Protein AF-A0A3L7R0R3-F1 (afdb_monomer_lite)

Foldseek 3Di:
DLQEEEEDDDDQVPDQVVLLCLLSVVVVHHYDYEYPNVVHHDPCLLVVLLNAQEYEDFAPSQLSNLLSLHWYWDDDPLATAATDFPVCPVVCVVVSRHSVRGPHHRHSVRSNVRVVPDDSVRSVVSNVVSCVPVDPVVVVVVVVVVVVVVVVVVVPDDDDPVVVVVVVVVVVVVCCCVVVVPDPDPPDDDD

Secondary structure (DSSP, 8-state):
--SEEEEES---SSSHHHHHHHHHHTTT-EEEEEBGGGTB--S-GGGTGGG-SEEEE-HHHHHHHHHHT-EEEEEETTEEEEEP-TTTHHHHGGGTTSGGG--B---HHHHHHHHTT--HHHHHHHHHHHHHHS-HHHHHHHHHHHHHHHHHHHHHSPP-HHHHHHHHHHHHHHTHHHHTT------PPP-

Radius of gyration: 22.06 Å; chains: 1; bounding box: 54×46×57 Å

Structure (mmCIF, N/CA/C/O backbone):
data_AF-A0A3L7R0R3-F1
#
_entry.id   AF-A0A3L7R0R3-F1
#
loop_
_atom_site.group_PDB
_atom_site.id
_atom_site.type_symbol
_atom_site.label_atom_id
_atom_site.label_alt_id
_atom_site.label_comp_id
_atom_site.label_asym_id
_atom_site.label_entity_id
_atom_site.label_seq_id
_atom_site.pdbx_PDB_ins_code
_atom_site.Cartn_x
_atom_site.Cartn_y
_atom_site.Cartn_z
_atom_site.occupancy
_atom_site.B_iso_or_equiv
_atom_site.auth_seq_id
_atom_site.auth_comp_id
_atom_site.auth_asym_id
_atom_site.auth_atom_id
_atom_site.pdbx_PDB_model_num
ATOM 1 N N . MET A 1 1 ? -15.677 -9.901 9.459 1.00 53.00 1 MET A N 1
ATOM 2 C CA . MET A 1 1 ? -14.235 -9.632 9.556 1.00 53.00 1 MET A CA 1
ATOM 3 C C . MET A 1 1 ? -13.633 -10.756 10.381 1.00 53.00 1 MET A C 1
ATOM 5 O O . MET A 1 1 ? -14.135 -11.023 11.467 1.00 53.00 1 MET A O 1
ATOM 9 N N . ARG A 1 2 ? -12.673 -11.501 9.839 1.00 50.78 2 ARG A N 1
ATOM 10 C CA . ARG A 1 2 ? -11.770 -12.340 10.631 1.00 50.78 2 ARG A CA 1
ATOM 11 C C . ARG A 1 2 ? -10.841 -11.352 11.351 1.00 50.78 2 ARG A C 1
ATOM 13 O O . ARG A 1 2 ? -10.207 -10.524 10.708 1.00 50.78 2 ARG A O 1
ATOM 20 N N . ASN A 1 3 ? -10.898 -11.326 12.682 1.00 48.97 3 ASN A N 1
ATOM 21 C CA . ASN A 1 3 ? -10.414 -10.228 13.537 1.00 48.97 3 ASN A CA 1
ATOM 22 C C . ASN A 1 3 ? -8.881 -10.138 13.670 1.00 48.97 3 ASN A C 1
ATOM 24 O O . ASN A 1 3 ? -8.351 -10.156 14.781 1.00 48.97 3 ASN A O 1
ATOM 28 N N . THR A 1 4 ? -8.161 -9.986 12.566 1.00 52.84 4 THR A N 1
ATOM 29 C CA . THR A 1 4 ? -6.699 -9.886 12.579 1.00 52.84 4 THR A CA 1
ATOM 30 C C . THR A 1 4 ? -6.233 -8.889 11.525 1.00 52.84 4 THR A C 1
ATOM 32 O O . THR A 1 4 ? -6.552 -9.014 10.340 1.00 52.84 4 THR A O 1
ATOM 35 N N . ALA A 1 5 ? -5.476 -7.883 11.965 1.00 57.44 5 ALA A N 1
ATOM 36 C CA . ALA A 1 5 ? -4.774 -6.949 11.098 1.00 57.44 5 ALA A CA 1
ATOM 37 C C . ALA A 1 5 ? -3.264 -7.206 11.162 1.00 57.44 5 ALA A C 1
ATOM 39 O O . ALA A 1 5 ? -2.735 -7.501 12.232 1.00 57.44 5 ALA A O 1
ATOM 40 N N . LYS A 1 6 ? -2.569 -7.091 10.027 1.00 60.19 6 LYS A N 1
ATOM 41 C CA . LYS A 1 6 ? -1.120 -7.323 9.932 1.00 60.19 6 LYS A CA 1
ATOM 42 C C . LYS A 1 6 ? -0.382 -6.013 9.699 1.00 60.19 6 LYS A C 1
ATOM 44 O O . LYS A 1 6 ? -0.716 -5.284 8.770 1.00 60.19 6 LYS A O 1
ATOM 49 N N . HIS A 1 7 ? 0.661 -5.734 10.468 1.00 59.19 7 HIS A N 1
ATOM 50 C CA . HIS A 1 7 ? 1.602 -4.658 10.167 1.00 59.19 7 HIS A CA 1
ATOM 51 C C . HIS A 1 7 ? 2.923 -5.226 9.630 1.00 59.19 7 HIS A C 1
ATOM 53 O O . HIS A 1 7 ? 3.515 -6.099 10.269 1.00 59.19 7 HIS A O 1
ATOM 59 N N . VAL A 1 8 ? 3.376 -4.742 8.467 1.00 54.19 8 VAL A N 1
ATOM 60 C CA . VAL A 1 8 ? 4.682 -5.100 7.889 1.00 54.19 8 VAL A CA 1
ATOM 61 C C . VAL A 1 8 ? 5.324 -3.880 7.227 1.00 54.19 8 VAL A C 1
ATOM 63 O O . VAL A 1 8 ? 4.990 -3.571 6.085 1.00 54.19 8 VAL A O 1
ATOM 66 N N . ASP A 1 9 ? 6.242 -3.213 7.934 1.00 47.25 9 ASP A N 1
ATOM 67 C CA . ASP A 1 9 ? 7.611 -2.901 7.475 1.00 47.25 9 ASP A CA 1
ATOM 68 C C . ASP A 1 9 ? 8.419 -2.217 8.607 1.00 47.25 9 ASP A C 1
ATOM 70 O O . ASP A 1 9 ? 7.885 -1.352 9.294 1.00 47.25 9 ASP A O 1
ATOM 74 N N . HIS A 1 10 ? 9.690 -2.601 8.804 1.00 45.38 10 HIS A N 1
ATOM 75 C CA . HIS A 1 10 ? 10.750 -1.897 9.571 1.00 45.38 10 HIS A CA 1
ATOM 76 C C . HIS A 1 10 ? 10.366 -1.082 10.838 1.00 45.38 10 HIS A C 1
ATOM 78 O O . HIS A 1 10 ? 10.995 -0.071 11.151 1.00 45.38 10 HIS A O 1
ATOM 84 N N . ALA A 1 11 ? 9.369 -1.502 11.618 1.00 45.75 11 ALA A N 1
ATOM 85 C CA . ALA A 1 11 ? 9.056 -0.869 12.893 1.00 45.75 11 ALA A CA 1
ATOM 86 C C . ALA A 1 11 ? 10.027 -1.370 13.969 1.00 45.75 11 ALA A C 1
ATOM 88 O O . ALA A 1 11 ? 9.885 -2.489 14.473 1.00 45.75 11 ALA A O 1
ATOM 89 N N . ALA A 1 12 ? 11.032 -0.567 14.325 1.00 44.56 12 ALA A N 1
ATOM 90 C CA . ALA A 1 12 ? 11.532 -0.632 15.694 1.00 44.56 12 ALA A CA 1
ATOM 91 C C . ALA A 1 12 ? 10.336 -0.360 16.622 1.00 44.56 12 ALA A C 1
ATOM 93 O O . ALA A 1 12 ? 9.418 0.372 16.248 1.00 44.56 12 ALA A O 1
ATOM 94 N N . ALA A 1 13 ? 10.317 -0.970 17.806 1.00 46.31 13 ALA A N 1
ATOM 95 C CA . ALA A 1 13 ? 9.213 -0.862 18.764 1.00 46.31 13 ALA A CA 1
ATOM 96 C C . ALA A 1 13 ? 8.822 0.594 19.119 1.00 46.31 13 ALA A C 1
ATOM 98 O O . ALA A 1 13 ? 7.719 0.833 19.614 1.00 46.31 13 ALA A O 1
ATOM 99 N N . ASP A 1 14 ? 9.674 1.563 18.787 1.00 51.75 14 ASP A N 1
ATOM 100 C CA . ASP A 1 14 ? 9.488 2.972 19.077 1.00 51.75 14 ASP A CA 1
ATOM 101 C C . ASP A 1 14 ? 8.735 3.688 17.943 1.00 51.75 14 ASP A C 1
ATOM 103 O O . ASP A 1 14 ? 9.295 4.200 16.973 1.00 51.75 14 ASP A O 1
ATOM 107 N N . ASN A 1 15 ? 7.412 3.728 18.117 1.00 65.12 15 ASN A N 1
ATOM 108 C CA . ASN A 1 15 ? 6.576 4.941 18.135 1.00 65.12 15 ASN A CA 1
ATOM 109 C C . ASN A 1 15 ? 5.282 4.824 17.304 1.00 65.12 15 ASN A C 1
ATOM 111 O O . ASN A 1 15 ? 4.220 5.136 17.828 1.00 65.12 15 ASN A O 1
ATOM 115 N N . TYR A 1 16 ? 5.294 4.299 16.070 1.00 80.31 16 TYR A N 1
ATOM 116 C CA . TYR A 1 16 ? 4.051 4.231 15.264 1.00 80.31 16 TYR A CA 1
ATOM 117 C C . TYR A 1 16 ? 3.288 2.900 15.365 1.00 80.31 16 TYR A C 1
ATOM 119 O O . TYR A 1 16 ? 2.060 2.886 15.302 1.00 80.31 16 TYR A O 1
ATOM 127 N N . ALA A 1 17 ? 3.980 1.775 15.585 1.00 83.50 17 ALA A N 1
ATOM 128 C CA . ALA A 1 17 ? 3.326 0.475 15.768 1.00 83.50 17 ALA A CA 1
ATOM 129 C C . ALA A 1 17 ? 2.437 0.448 17.027 1.00 83.50 17 ALA A C 1
ATOM 131 O O . ALA A 1 17 ? 1.407 -0.226 17.042 1.00 83.50 17 ALA A O 1
ATOM 132 N N . ALA A 1 18 ? 2.805 1.207 18.067 1.00 86.62 18 ALA A N 1
ATOM 133 C CA . ALA A 1 18 ? 1.956 1.439 19.235 1.00 86.62 18 ALA A CA 1
ATOM 134 C C . ALA A 1 18 ? 0.674 2.191 18.848 1.00 86.62 18 ALA A C 1
ATOM 136 O O . ALA A 1 18 ? -0.416 1.732 19.162 1.00 86.62 18 ALA A O 1
ATOM 137 N N . THR A 1 19 ? 0.787 3.259 18.056 1.00 90.31 19 THR A N 1
ATOM 138 C CA . THR A 1 19 ? -0.367 4.011 17.542 1.00 90.31 19 THR A CA 1
ATOM 139 C C . THR A 1 19 ? -1.308 3.141 16.704 1.00 90.31 19 THR A C 1
ATOM 141 O O . THR A 1 19 ? -2.525 3.209 16.869 1.00 90.31 19 THR A O 1
ATOM 144 N N . VAL A 1 20 ? -0.758 2.287 15.829 1.00 90.75 20 VAL A N 1
ATOM 145 C CA . VAL A 1 20 ? -1.544 1.313 15.051 1.00 90.75 20 VAL A CA 1
ATOM 146 C C . VAL A 1 20 ? -2.252 0.331 15.988 1.00 90.75 20 VAL A C 1
ATOM 148 O O . VAL A 1 20 ? -3.434 0.043 15.794 1.00 90.75 20 VAL A O 1
ATOM 151 N N . ARG A 1 21 ? -1.552 -0.162 17.018 1.00 90.44 21 ARG A N 1
ATOM 152 C CA . ARG A 1 21 ? -2.113 -1.079 18.017 1.00 90.44 21 ARG A CA 1
ATOM 153 C C . ARG A 1 21 ? -3.271 -0.441 18.772 1.00 90.44 21 ARG A C 1
ATOM 155 O O . ARG A 1 21 ? -4.325 -1.061 18.853 1.00 90.44 21 ARG A O 1
ATOM 162 N N . ASP A 1 22 ? -3.113 0.784 19.251 1.00 92.12 22 ASP A N 1
ATOM 163 C CA . ASP A 1 22 ? -4.155 1.502 19.988 1.00 92.12 22 ASP A CA 1
ATOM 164 C C . ASP A 1 22 ? -5.385 1.764 19.105 1.00 92.12 22 ASP A C 1
ATOM 166 O O . ASP A 1 22 ? -6.525 1.529 19.520 1.00 92.12 22 ASP A O 1
ATOM 170 N N . ALA A 1 23 ? -5.171 2.148 17.841 1.00 92.94 23 ALA A N 1
ATOM 171 C CA . ALA A 1 23 ? -6.250 2.319 16.869 1.00 92.94 23 ALA A CA 1
ATOM 172 C C . ALA A 1 23 ? -7.007 1.005 16.596 1.00 92.94 23 ALA A C 1
ATOM 174 O O . ALA A 1 23 ? -8.239 1.011 16.539 1.00 92.94 23 ALA A O 1
ATOM 175 N N . CYS A 1 24 ? -6.297 -0.123 16.486 1.00 92.75 24 CYS A N 1
ATOM 176 C CA . CYS A 1 24 ? -6.900 -1.450 16.323 1.00 92.75 24 CYS A CA 1
ATOM 177 C C . CYS A 1 24 ? -7.663 -1.894 17.580 1.00 92.75 24 CYS A C 1
ATOM 179 O O . CYS A 1 24 ? -8.815 -2.321 17.483 1.00 92.75 24 CYS A O 1
ATOM 181 N N . LEU A 1 25 ? -7.058 -1.737 18.762 1.00 91.75 25 LEU A N 1
ATOM 182 C CA . LEU A 1 25 ? -7.653 -2.104 20.048 1.00 91.75 25 LEU A CA 1
ATOM 183 C C . LEU A 1 25 ? -8.961 -1.351 20.298 1.00 91.75 25 LEU A C 1
ATOM 185 O O . LEU A 1 25 ? -9.945 -1.968 20.702 1.00 91.75 25 LEU A O 1
ATOM 189 N N . SER A 1 26 ? -9.016 -0.055 19.969 1.00 92.62 26 SER A N 1
ATOM 190 C CA . SER A 1 26 ? -10.246 0.747 20.082 1.00 92.62 26 SER A CA 1
ATOM 191 C C . SER A 1 26 ? -11.415 0.236 19.219 1.00 92.62 26 SER A C 1
ATOM 193 O O . SER A 1 26 ? -12.560 0.615 19.452 1.00 92.62 26 SER A O 1
ATOM 195 N N . ARG A 1 27 ? -11.146 -0.650 18.248 1.00 92.25 27 ARG A N 1
ATOM 196 C CA . ARG A 1 27 ? -12.123 -1.287 17.344 1.00 92.25 27 ARG A CA 1
ATOM 197 C C . ARG A 1 27 ? -12.273 -2.791 17.575 1.00 92.25 27 ARG A C 1
ATOM 199 O O . ARG A 1 27 ? -12.933 -3.465 16.790 1.00 92.25 27 ARG A O 1
ATOM 206 N N . GLY A 1 28 ? -11.654 -3.333 18.627 1.00 91.19 28 GLY A N 1
ATOM 207 C CA . GLY A 1 28 ? -11.675 -4.770 18.914 1.00 91.19 28 GLY A CA 1
ATOM 208 C C . GLY A 1 28 ? -10.922 -5.621 17.884 1.00 91.19 28 GLY A C 1
ATOM 209 O O . GLY A 1 28 ? -11.235 -6.799 17.715 1.00 91.19 28 GLY A O 1
ATOM 210 N N . ILE A 1 29 ? -9.950 -5.034 17.180 1.00 91.00 29 ILE A N 1
ATOM 211 C CA . ILE A 1 29 ? -9.118 -5.712 16.182 1.00 91.00 29 ILE A CA 1
ATOM 212 C C . ILE A 1 29 ? -7.804 -6.132 16.847 1.00 91.00 29 ILE A C 1
ATOM 214 O O . ILE A 1 29 ? -7.133 -5.312 17.474 1.00 91.00 29 ILE A O 1
ATOM 218 N N . SER A 1 30 ? -7.416 -7.400 16.691 1.00 87.00 30 SER A N 1
ATOM 219 C CA . SER A 1 30 ? -6.091 -7.862 17.114 1.00 87.00 30 SER A CA 1
ATOM 220 C C . SER A 1 30 ? -5.036 -7.526 16.053 1.00 87.00 30 SER A C 1
ATOM 222 O O . SER A 1 30 ? -5.316 -7.590 14.852 1.00 87.00 30 SER A O 1
ATOM 224 N N . LEU A 1 31 ? -3.844 -7.112 16.493 1.00 86.88 31 LEU A N 1
ATOM 225 C CA . LEU A 1 31 ? -2.750 -6.691 15.617 1.00 86.88 31 LEU A CA 1
ATOM 226 C C . LEU A 1 31 ? -1.572 -7.659 15.724 1.00 86.88 31 LEU A C 1
ATOM 228 O O . LEU A 1 31 ? -0.928 -7.726 16.773 1.00 86.88 31 LEU A O 1
ATOM 232 N N . ASP A 1 32 ? -1.235 -8.288 14.602 1.00 85.12 32 ASP A N 1
ATOM 233 C CA . ASP A 1 32 ? -0.003 -9.050 14.433 1.00 85.12 32 ASP A CA 1
ATOM 234 C C . ASP A 1 32 ? 1.057 -8.181 13.750 1.00 85.12 32 ASP A C 1
ATOM 236 O O . ASP A 1 32 ? 0.802 -7.510 12.744 1.00 85.12 32 ASP A O 1
ATOM 240 N N . VAL A 1 33 ? 2.273 -8.194 14.292 1.00 81.81 33 VAL A N 1
ATOM 241 C CA . VAL A 1 33 ? 3.387 -7.379 13.798 1.00 81.81 33 VAL A CA 1
ATOM 242 C C . VAL A 1 33 ? 4.497 -8.296 13.290 1.00 81.81 33 VAL A C 1
ATOM 244 O O . VAL A 1 33 ? 4.972 -9.163 14.023 1.00 81.81 33 VAL A O 1
ATOM 247 N N . HIS A 1 34 ? 4.919 -8.095 12.038 1.00 78.19 34 HIS A N 1
ATOM 248 C CA . HIS A 1 34 ? 6.027 -8.833 11.425 1.00 78.19 34 HIS A CA 1
ATOM 249 C C . HIS A 1 34 ? 7.087 -7.886 10.864 1.00 78.19 34 HIS A C 1
ATOM 251 O O . HIS A 1 34 ? 6.780 -6.787 10.400 1.00 78.19 34 HIS A O 1
ATOM 257 N N . GLY A 1 35 ? 8.342 -8.334 10.881 1.00 71.12 35 GLY A N 1
ATOM 258 C CA . GLY A 1 35 ? 9.493 -7.525 10.490 1.00 71.12 35 GLY A CA 1
ATOM 259 C C . GLY A 1 35 ? 10.773 -7.896 11.238 1.00 71.12 35 GLY A C 1
ATOM 260 O O . GLY A 1 35 ? 10.757 -8.474 12.325 1.00 71.12 35 GLY A O 1
ATOM 261 N N . SER A 1 36 ? 11.910 -7.548 10.643 1.00 64.81 36 SER A N 1
ATOM 262 C CA . SER A 1 36 ? 13.242 -7.777 11.218 1.00 64.81 36 SER A CA 1
ATOM 263 C C . SER A 1 36 ? 13.449 -7.021 12.534 1.00 64.81 36 SER A C 1
ATOM 265 O O . SER A 1 36 ? 14.007 -7.558 13.486 1.00 64.81 36 SER A O 1
ATOM 267 N N . THR A 1 37 ? 12.941 -5.795 12.614 1.00 64.69 37 THR A N 1
ATOM 268 C CA . THR A 1 37 ? 13.066 -4.887 13.764 1.00 64.69 37 THR A CA 1
ATOM 269 C C . THR A 1 37 ? 12.153 -5.232 14.942 1.00 64.69 37 THR A C 1
ATOM 271 O O . THR A 1 37 ? 12.360 -4.723 16.039 1.00 64.69 37 THR A O 1
ATOM 274 N N . CYS A 1 38 ? 11.158 -6.097 14.738 1.00 62.31 38 CYS A N 1
ATOM 275 C CA . CYS A 1 38 ? 10.230 -6.559 15.773 1.00 62.31 38 CYS A CA 1
ATOM 276 C C . CYS A 1 38 ? 10.452 -8.032 16.159 1.00 62.31 38 CYS A C 1
ATOM 278 O O . CYS A 1 38 ? 9.620 -8.622 16.843 1.00 62.31 38 CYS A O 1
ATOM 280 N N . GLY A 1 39 ? 11.577 -8.626 15.738 1.00 63.66 39 GLY A N 1
ATOM 281 C CA . GLY A 1 39 ? 11.973 -9.982 16.131 1.00 63.66 39 GLY A CA 1
ATOM 282 C C . GLY A 1 39 ? 11.133 -11.099 15.508 1.00 63.66 39 GLY A C 1
ATOM 283 O O . GLY A 1 39 ? 11.260 -12.246 15.923 1.00 63.66 39 GLY A O 1
ATOM 284 N N . ASN A 1 40 ? 10.299 -10.782 14.513 1.00 71.88 40 ASN A N 1
ATOM 285 C CA . ASN A 1 40 ? 9.447 -11.742 13.812 1.00 71.88 40 ASN A CA 1
ATOM 286 C C . ASN A 1 40 ? 9.564 -11.578 12.281 1.00 71.88 40 ASN A C 1
ATOM 288 O O . ASN A 1 40 ? 8.584 -11.220 11.612 1.00 71.88 40 ASN A O 1
ATOM 292 N N . PRO A 1 41 ? 10.774 -11.742 11.705 1.00 73.44 41 PRO A N 1
ATOM 293 C CA . PRO A 1 41 ? 10.952 -11.705 10.262 1.00 73.44 41 PRO A CA 1
ATOM 294 C C . PRO A 1 41 ? 10.296 -12.928 9.613 1.00 73.44 41 PRO A C 1
ATOM 296 O O . PRO A 1 41 ? 10.295 -14.023 10.166 1.00 73.44 41 PRO A O 1
ATOM 299 N N . THR A 1 42 ? 9.782 -12.745 8.402 1.00 73.44 42 THR A N 1
ATOM 300 C CA . THR A 1 42 ? 9.262 -13.831 7.566 1.00 73.44 42 THR A CA 1
ATOM 301 C C . THR A 1 42 ? 9.948 -13.795 6.209 1.00 73.44 42 THR A C 1
ATOM 303 O O . THR A 1 42 ? 10.094 -12.723 5.622 1.00 73.44 42 THR A O 1
ATOM 306 N N . SER A 1 43 ? 10.374 -14.958 5.718 1.00 72.62 43 SER A N 1
ATOM 307 C CA . SER A 1 43 ? 10.876 -15.130 4.350 1.00 72.62 43 SER A CA 1
ATOM 308 C C . SER A 1 43 ? 9.767 -15.433 3.341 1.00 72.62 43 SER A C 1
ATOM 310 O O . SER A 1 43 ? 10.046 -15.427 2.147 1.00 72.62 43 SER A O 1
ATOM 312 N N . HIS A 1 44 ? 8.537 -15.667 3.817 1.00 73.00 44 HIS A N 1
ATOM 313 C CA . HIS A 1 44 ? 7.378 -16.063 3.011 1.00 73.00 44 HIS A CA 1
ATOM 314 C C . HIS A 1 44 ? 6.167 -15.155 3.297 1.00 73.00 44 HIS A C 1
ATOM 316 O O . HIS A 1 44 ? 5.180 -15.585 3.904 1.00 73.00 44 HIS A O 1
ATOM 322 N N . PRO A 1 45 ? 6.230 -13.848 2.968 1.00 69.69 45 PRO A N 1
ATOM 323 C CA . PRO A 1 45 ? 5.089 -12.945 3.129 1.00 69.69 45 PRO A CA 1
ATOM 324 C C . PRO A 1 45 ? 3.843 -13.394 2.343 1.00 69.69 45 PRO A C 1
ATOM 326 O O . PRO A 1 45 ? 2.727 -13.122 2.797 1.00 69.69 45 PRO A O 1
ATOM 329 N N . GLU A 1 46 ? 4.028 -14.107 1.228 1.00 71.25 46 GLU A N 1
ATOM 330 C CA . GLU A 1 46 ? 2.986 -14.680 0.370 1.00 71.25 46 GLU A CA 1
ATOM 331 C C . GLU A 1 46 ? 2.054 -15.651 1.108 1.00 71.25 46 GLU A C 1
ATOM 333 O O . GLU A 1 46 ? 0.841 -15.614 0.898 1.00 71.25 46 GLU A O 1
ATOM 338 N N . ASP A 1 47 ? 2.595 -16.429 2.045 1.00 76.94 47 ASP A N 1
ATOM 339 C CA . ASP A 1 47 ? 1.839 -17.418 2.820 1.00 76.94 47 ASP A CA 1
ATOM 340 C C . ASP A 1 47 ? 1.089 -16.785 3.996 1.00 76.94 47 ASP A C 1
ATOM 342 O O . ASP A 1 47 ? 0.237 -17.403 4.624 1.00 76.94 47 ASP A O 1
ATOM 346 N N . LEU A 1 48 ? 1.386 -15.531 4.333 1.00 80.75 48 LEU A N 1
ATOM 347 C CA . LEU A 1 48 ? 0.806 -14.898 5.513 1.00 80.75 48 LEU A CA 1
ATOM 348 C C . LEU A 1 48 ? -0.484 -14.155 5.194 1.00 80.75 48 LEU A C 1
ATOM 350 O O . LEU A 1 48 ? -1.428 -14.214 5.978 1.00 80.75 48 LEU A O 1
ATOM 354 N N . PHE A 1 49 ? -0.536 -13.433 4.071 1.00 81.62 49 PHE A N 1
ATOM 355 C CA . PHE A 1 49 ? -1.622 -12.485 3.801 1.00 81.62 49 PHE A CA 1
ATOM 356 C C . PHE A 1 49 ? -3.003 -13.134 3.705 1.00 81.62 49 PHE A C 1
ATOM 358 O O . PHE A 1 49 ? -3.988 -12.505 4.078 1.00 81.62 49 PHE A O 1
ATOM 365 N N . HIS A 1 50 ? -3.091 -14.404 3.301 1.00 81.75 50 HIS A N 1
ATOM 366 C CA . HIS A 1 50 ? -4.372 -15.105 3.186 1.00 81.75 50 HIS A CA 1
ATOM 367 C C . HIS A 1 50 ? -5.129 -15.250 4.525 1.00 81.75 50 HIS A C 1
ATOM 369 O O . HIS A 1 50 ? -6.304 -15.622 4.533 1.00 81.75 50 HIS A O 1
ATOM 375 N N . ASN A 1 51 ? -4.462 -14.990 5.655 1.00 85.00 51 ASN A N 1
ATOM 376 C CA . ASN A 1 51 ? -5.033 -15.066 6.999 1.00 85.00 51 ASN A CA 1
ATOM 377 C C . ASN A 1 51 ? -5.607 -13.734 7.508 1.00 85.00 51 ASN A C 1
ATOM 379 O O . ASN A 1 51 ? -6.184 -13.710 8.596 1.00 85.00 51 ASN A O 1
ATOM 383 N N . TYR A 1 52 ? -5.465 -12.642 6.748 1.00 88.56 52 TYR A N 1
ATOM 384 C CA . TYR A 1 52 ? -5.776 -11.288 7.206 1.00 88.56 52 TYR A CA 1
ATOM 385 C C . TYR A 1 52 ? -6.756 -10.571 6.278 1.00 88.56 52 TYR A C 1
ATOM 387 O O . TYR A 1 52 ? -6.642 -10.631 5.055 1.00 88.56 52 TYR A O 1
ATOM 395 N N . ASP A 1 53 ? -7.674 -9.813 6.874 1.00 90.19 53 ASP A N 1
ATOM 396 C CA . ASP A 1 53 ? -8.594 -8.944 6.132 1.00 90.19 53 ASP A CA 1
ATOM 397 C C . ASP A 1 53 ? -8.016 -7.531 5.930 1.00 90.19 53 ASP A C 1
ATOM 399 O O . ASP A 1 53 ? -8.395 -6.835 4.986 1.00 90.19 53 ASP A O 1
ATOM 403 N N . LEU A 1 54 ? -7.111 -7.100 6.817 1.00 92.44 54 LEU A N 1
ATOM 404 C CA . LEU A 1 54 ? -6.577 -5.740 6.891 1.00 92.44 54 LEU A CA 1
ATOM 405 C C . LEU A 1 54 ? -5.054 -5.753 7.077 1.00 92.44 54 LEU A C 1
ATOM 407 O O . LEU A 1 54 ? -4.527 -6.483 7.915 1.00 92.44 54 LEU A O 1
ATOM 411 N N . VAL A 1 55 ? -4.343 -4.916 6.325 1.00 92.25 55 VAL A N 1
ATOM 412 C CA . VAL A 1 55 ? 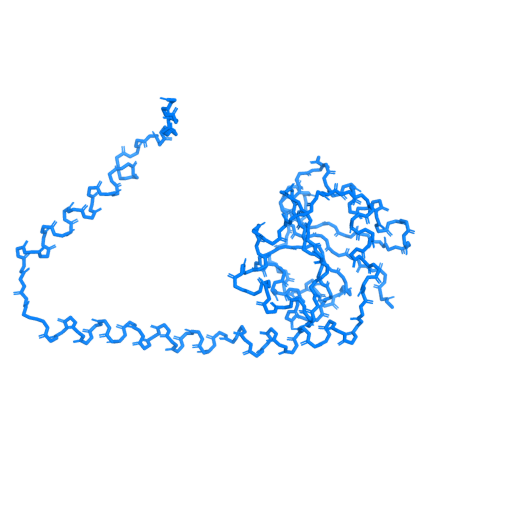-2.882 -4.795 6.385 1.00 92.25 55 VAL A CA 1
ATOM 413 C C . VAL A 1 55 ? -2.460 -3.325 6.464 1.00 92.25 55 VAL A C 1
ATOM 415 O O . VAL A 1 55 ? -2.986 -2.476 5.748 1.00 92.25 55 VAL A O 1
ATOM 418 N N . PHE A 1 56 ? -1.475 -3.030 7.310 1.00 91.69 56 PHE A N 1
ATOM 419 C CA . PHE A 1 56 ? -0.788 -1.741 7.398 1.00 91.69 56 PHE A CA 1
ATOM 420 C C . PHE A 1 56 ? 0.594 -1.872 6.764 1.00 91.69 56 PHE A C 1
ATOM 422 O O . PHE A 1 56 ? 1.471 -2.534 7.331 1.00 91.69 56 PHE A O 1
ATOM 429 N N . ALA A 1 57 ? 0.777 -1.278 5.589 1.00 90.81 57 ALA A N 1
ATOM 430 C CA . ALA A 1 57 ? 1.999 -1.424 4.802 1.00 90.81 57 ALA A CA 1
ATOM 431 C C . ALA A 1 57 ? 2.163 -0.277 3.799 1.00 90.81 57 ALA A C 1
ATOM 433 O O . ALA A 1 57 ? 1.262 0.531 3.607 1.00 90.81 57 ALA A O 1
ATOM 434 N N . LYS A 1 58 ? 3.291 -0.247 3.092 1.00 91.00 58 LYS A N 1
ATOM 435 C CA . LYS A 1 58 ? 3.541 0.639 1.945 1.00 91.00 58 LYS A CA 1
ATOM 436 C C . LYS A 1 58 ? 4.237 -0.125 0.818 1.00 91.00 58 LYS A C 1
ATOM 438 O O . LYS A 1 58 ? 4.703 -1.251 1.005 1.00 91.00 58 LYS A O 1
ATOM 443 N N . GLY A 1 59 ? 4.361 0.510 -0.342 1.00 90.50 59 GLY A N 1
ATOM 444 C CA . GLY A 1 59 ? 5.217 0.049 -1.431 1.00 90.50 59 GLY A CA 1
ATOM 445 C C . GLY A 1 59 ? 4.869 -1.359 -1.914 1.00 90.50 59 GLY A C 1
ATOM 446 O O . GLY A 1 59 ? 3.705 -1.702 -2.121 1.00 90.50 59 GLY A O 1
ATOM 447 N N . ARG A 1 60 ? 5.901 -2.194 -2.065 1.00 89.12 60 ARG A N 1
ATOM 448 C CA . ARG A 1 60 ? 5.768 -3.580 -2.528 1.00 89.12 60 ARG A CA 1
ATOM 449 C C . ARG A 1 60 ? 4.871 -4.423 -1.618 1.00 89.12 60 ARG A C 1
ATOM 451 O O . ARG A 1 60 ? 3.973 -5.088 -2.117 1.00 89.12 60 ARG A O 1
ATOM 458 N N . THR A 1 61 ? 5.063 -4.338 -0.305 1.00 87.44 61 THR A N 1
ATOM 459 C CA . THR A 1 61 ? 4.275 -5.092 0.678 1.00 87.44 61 THR A CA 1
ATOM 460 C C . THR A 1 61 ? 2.785 -4.752 0.593 1.00 87.44 61 THR A C 1
ATOM 462 O O . THR A 1 61 ? 1.936 -5.636 0.686 1.00 87.44 61 THR A O 1
ATOM 465 N N . ALA A 1 62 ? 2.452 -3.477 0.352 1.00 91.94 62 ALA A N 1
ATOM 466 C CA . ALA A 1 62 ? 1.074 -3.055 0.104 1.00 91.94 62 ALA A CA 1
ATOM 467 C C . ALA A 1 62 ? 0.507 -3.678 -1.184 1.00 91.94 62 ALA A C 1
ATOM 469 O O . ALA A 1 62 ? -0.622 -4.166 -1.180 1.00 91.94 62 ALA A O 1
ATOM 470 N N . ILE A 1 63 ? 1.283 -3.699 -2.273 1.00 91.88 63 ILE A N 1
ATOM 471 C CA . ILE A 1 63 ? 0.876 -4.317 -3.547 1.00 91.88 63 ILE A CA 1
ATOM 472 C C . ILE A 1 63 ? 0.605 -5.816 -3.371 1.00 91.88 63 ILE A C 1
ATOM 474 O O . ILE A 1 63 ? -0.426 -6.301 -3.830 1.00 91.88 63 ILE A O 1
ATOM 478 N N . GLU A 1 64 ? 1.489 -6.537 -2.681 1.00 89.50 64 GLU A N 1
ATOM 479 C CA . GLU A 1 64 ? 1.342 -7.974 -2.416 1.00 89.50 64 GLU A CA 1
ATOM 480 C C . GLU A 1 64 ? 0.088 -8.270 -1.575 1.00 89.50 64 GLU A C 1
ATOM 482 O O . GLU A 1 64 ? -0.718 -9.123 -1.950 1.00 89.50 64 GLU A O 1
ATOM 487 N N . ALA A 1 65 ? -0.143 -7.509 -0.500 1.00 91.44 65 ALA A N 1
ATOM 488 C CA . ALA A 1 65 ? -1.339 -7.644 0.332 1.00 91.44 65 ALA A CA 1
ATOM 489 C C . ALA A 1 65 ? -2.637 -7.396 -0.463 1.00 91.44 65 ALA A C 1
ATOM 491 O O . ALA A 1 65 ? -3.575 -8.198 -0.406 1.00 91.44 65 ALA A O 1
ATOM 492 N N . MET A 1 66 ? -2.679 -6.326 -1.266 1.00 94.06 66 MET A N 1
ATOM 493 C CA . MET A 1 66 ? -3.824 -6.034 -2.135 1.00 94.06 66 MET A CA 1
ATOM 494 C C . MET A 1 66 ? -4.035 -7.125 -3.189 1.00 94.06 66 MET A C 1
ATOM 496 O O . MET A 1 66 ? -5.174 -7.495 -3.462 1.00 94.06 66 MET A O 1
ATOM 500 N N . ALA A 1 67 ? -2.963 -7.684 -3.759 1.00 92.31 67 ALA A N 1
ATOM 501 C CA . ALA A 1 67 ? -3.048 -8.764 -4.741 1.00 92.31 67 ALA A CA 1
ATOM 502 C C . ALA A 1 67 ? -3.661 -10.049 -4.157 1.00 92.31 67 ALA A C 1
ATOM 504 O O . ALA A 1 67 ? -4.315 -10.803 -4.886 1.00 92.31 67 ALA A O 1
ATOM 505 N N . VAL A 1 68 ? -3.487 -10.307 -2.858 1.00 91.06 68 VAL A N 1
ATOM 506 C CA . VAL A 1 68 ? -4.125 -11.433 -2.152 1.00 91.06 68 VAL A CA 1
ATOM 507 C C . VAL A 1 68 ? -5.585 -11.122 -1.799 1.00 91.06 68 VAL A C 1
ATOM 509 O O . VAL A 1 68 ? -6.421 -12.025 -1.812 1.00 91.06 68 VAL A O 1
ATOM 512 N N . GLY A 1 69 ? -5.925 -9.846 -1.610 1.00 92.19 69 GLY A N 1
ATOM 513 C CA . GLY A 1 69 ? -7.289 -9.380 -1.343 1.00 92.19 69 GLY A CA 1
ATOM 514 C C . GLY A 1 69 ? -7.479 -8.701 0.007 1.00 92.19 69 GLY A C 1
ATOM 515 O O . GLY A 1 69 ? -8.618 -8.423 0.377 1.00 92.19 69 GLY A O 1
ATOM 516 N N . CYS A 1 70 ? -6.396 -8.426 0.732 1.00 93.69 70 CYS A N 1
ATOM 517 C CA . CYS A 1 70 ? -6.464 -7.658 1.965 1.00 93.69 70 CYS A CA 1
ATOM 518 C C . CYS A 1 70 ? -6.804 -6.193 1.661 1.00 93.69 70 CYS A C 1
ATOM 520 O O . CYS A 1 70 ? -6.304 -5.610 0.695 1.00 93.69 70 CYS A O 1
ATOM 522 N N . ALA A 1 71 ? -7.593 -5.567 2.531 1.00 95.50 71 ALA A N 1
ATOM 523 C CA . ALA A 1 71 ? -7.680 -4.115 2.575 1.00 95.50 71 ALA A CA 1
ATOM 524 C C . ALA A 1 71 ? -6.358 -3.546 3.109 1.00 95.50 71 ALA A C 1
ATOM 526 O O . ALA A 1 71 ? -5.764 -4.124 4.021 1.00 95.50 71 ALA A O 1
ATOM 527 N N . VAL A 1 72 ? -5.893 -2.421 2.562 1.00 95.19 72 VAL A N 1
ATOM 528 C CA . VAL A 1 72 ? -4.598 -1.840 2.940 1.00 95.19 72 VAL A CA 1
ATOM 529 C C . VAL A 1 72 ? -4.748 -0.404 3.409 1.00 95.19 72 VAL A C 1
ATOM 531 O O . VAL A 1 72 ? -5.214 0.455 2.663 1.00 95.19 72 VAL A O 1
ATOM 534 N N . VAL A 1 73 ? -4.278 -0.127 4.622 1.00 94.88 73 VAL A N 1
ATOM 535 C CA . VAL A 1 73 ? -4.006 1.233 5.095 1.00 94.88 73 VAL A CA 1
ATOM 536 C C . VAL A 1 73 ? -2.531 1.522 4.856 1.00 94.88 73 VAL A C 1
ATOM 538 O O . VAL A 1 73 ? -1.662 0.778 5.315 1.00 94.88 73 VAL A O 1
ATOM 541 N N . LEU A 1 74 ? -2.247 2.599 4.125 1.00 93.50 74 LEU A N 1
ATOM 542 C CA . LEU A 1 74 ? -0.871 2.985 3.838 1.00 93.50 74 LEU A CA 1
ATOM 543 C C . LEU A 1 74 ? -0.235 3.566 5.092 1.00 93.50 74 LEU A C 1
ATOM 545 O O . LEU A 1 74 ? -0.727 4.557 5.616 1.00 93.50 74 LEU A O 1
ATOM 549 N N . CYS A 1 75 ? 0.817 2.942 5.608 1.00 89.81 75 CYS A N 1
ATOM 550 C CA . CYS A 1 75 ? 1.422 3.375 6.864 1.00 89.81 75 CYS A CA 1
ATOM 551 C C . CYS A 1 75 ? 2.879 2.921 6.961 1.00 89.81 75 CYS A C 1
ATOM 553 O O . CYS A 1 75 ? 3.210 1.803 6.562 1.00 89.81 75 CYS A O 1
ATOM 555 N N . ASP A 1 76 ? 3.730 3.795 7.486 1.00 87.19 76 ASP A N 1
ATOM 556 C CA . ASP A 1 76 ? 5.138 3.549 7.805 1.00 87.19 76 ASP A CA 1
ATOM 557 C C . ASP A 1 76 ? 5.594 4.550 8.880 1.00 87.19 76 ASP A C 1
ATOM 559 O O . ASP A 1 76 ? 4.865 5.482 9.223 1.00 87.19 76 ASP A O 1
ATOM 563 N N . LEU A 1 77 ? 6.829 4.433 9.365 1.00 83.44 77 LEU A N 1
ATOM 564 C CA . LEU A 1 77 ? 7.440 5.392 10.286 1.00 83.44 77 LEU A CA 1
ATOM 565 C C . LEU A 1 77 ? 7.336 6.845 9.787 1.00 83.44 77 LEU A C 1
ATOM 567 O O . LEU A 1 77 ? 7.133 7.757 10.585 1.00 83.44 77 LEU A O 1
ATOM 571 N N . ALA A 1 78 ? 7.444 7.057 8.471 1.00 85.81 78 ALA A N 1
ATOM 572 C CA . ALA A 1 78 ? 7.374 8.383 7.857 1.00 85.81 78 ALA A CA 1
ATOM 573 C C . ALA A 1 78 ? 5.977 9.032 7.919 1.00 85.81 78 ALA A C 1
ATOM 575 O O . ALA A 1 78 ? 5.874 10.248 7.769 1.00 85.81 78 ALA A O 1
ATOM 576 N N . GLY A 1 79 ? 4.912 8.250 8.121 1.00 89.38 79 GLY A N 1
ATOM 577 C CA . GLY A 1 79 ? 3.544 8.755 8.204 1.00 89.38 79 GLY A CA 1
ATOM 578 C C . GLY A 1 79 ? 2.481 7.737 7.797 1.00 89.38 79 GLY A C 1
ATOM 579 O O . GLY A 1 79 ? 2.761 6.575 7.503 1.00 89.38 79 GLY A O 1
ATOM 580 N N . CYS A 1 80 ? 1.247 8.222 7.727 1.00 88.31 80 CYS A N 1
ATOM 581 C CA . CYS A 1 80 ? 0.057 7.473 7.352 1.00 88.31 80 CYS A CA 1
ATOM 582 C C . CYS A 1 80 ? -0.544 8.043 6.057 1.00 88.31 80 CYS A C 1
ATOM 584 O O . CYS A 1 80 ? -0.421 9.227 5.735 1.00 88.31 80 CYS A O 1
ATOM 586 N N . GLY A 1 81 ? -1.218 7.195 5.301 1.00 85.50 81 GLY A N 1
ATOM 587 C CA . GLY A 1 81 ? -2.094 7.537 4.195 1.00 85.50 81 GLY A CA 1
ATOM 588 C C . GLY A 1 81 ? -3.500 7.001 4.460 1.00 85.50 81 GLY A C 1
ATOM 589 O O . GLY A 1 81 ? -3.749 6.245 5.396 1.00 85.50 81 GLY A O 1
ATOM 590 N N . SER A 1 82 ? -4.457 7.382 3.619 1.00 84.38 82 SER A N 1
ATOM 591 C CA . SER A 1 82 ? -5.798 6.797 3.687 1.00 84.38 82 SER A CA 1
ATOM 592 C C . SER A 1 82 ? -5.778 5.305 3.334 1.00 84.38 82 SER A C 1
ATOM 594 O O . SER A 1 82 ? -4.875 4.838 2.640 1.00 84.38 82 SER A O 1
ATOM 596 N N . MET A 1 83 ? -6.842 4.586 3.705 1.00 93.69 83 MET A N 1
ATOM 597 C CA . MET A 1 83 ? -7.164 3.280 3.120 1.00 93.69 83 MET A CA 1
ATOM 598 C C . MET A 1 83 ? -7.086 3.344 1.586 1.00 93.69 83 MET A C 1
ATOM 600 O O . MET A 1 83 ? -7.632 4.267 0.965 1.00 93.69 83 MET A O 1
ATOM 604 N N . VAL A 1 84 ? -6.424 2.364 0.973 1.00 96.38 84 VAL A N 1
ATOM 605 C CA . VAL A 1 84 ? -6.456 2.189 -0.478 1.00 96.38 84 VAL A CA 1
ATOM 606 C C . VAL A 1 84 ? -7.844 1.704 -0.861 1.00 96.38 84 VAL A C 1
ATOM 608 O O . VAL A 1 84 ? -8.319 0.685 -0.368 1.00 96.38 84 VAL A O 1
ATOM 611 N N . THR A 1 85 ? -8.496 2.453 -1.741 1.00 96.81 85 THR A N 1
ATOM 612 C CA . THR A 1 85 ? -9.829 2.136 -2.250 1.00 96.81 85 THR A CA 1
ATOM 613 C C . THR A 1 85 ? -9.828 2.210 -3.766 1.00 96.81 85 THR A C 1
ATOM 615 O O . THR A 1 85 ? -8.967 2.870 -4.351 1.00 96.81 85 THR A O 1
ATOM 618 N N . ALA A 1 86 ? -10.825 1.620 -4.418 1.00 95.88 86 ALA A N 1
ATOM 619 C CA . ALA A 1 86 ? -10.992 1.715 -5.865 1.00 95.88 86 ALA A CA 1
ATOM 620 C C . ALA A 1 86 ? -11.040 3.178 -6.352 1.00 95.88 86 ALA A C 1
ATOM 622 O O . ALA A 1 86 ? -10.568 3.469 -7.447 1.00 95.88 86 ALA A O 1
ATOM 623 N N . ALA A 1 87 ? -11.557 4.098 -5.527 1.00 96.12 87 ALA A N 1
ATOM 624 C CA . ALA A 1 87 ? -11.628 5.529 -5.828 1.00 96.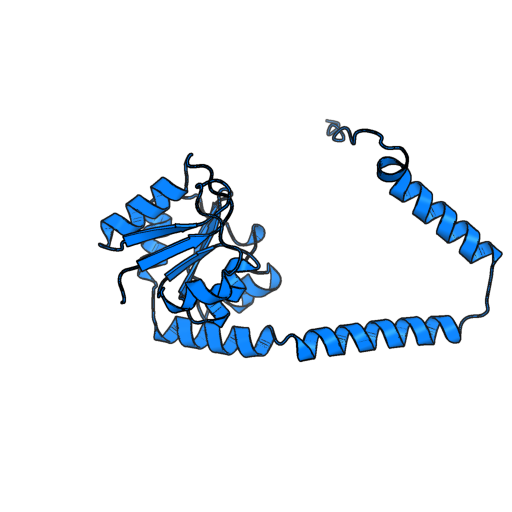12 87 ALA A CA 1
ATOM 625 C C . ALA A 1 87 ? -10.287 6.269 -5.666 1.00 96.12 87 ALA A C 1
ATOM 627 O O . ALA A 1 87 ? -10.050 7.263 -6.345 1.00 96.12 87 ALA A O 1
ATOM 628 N N . THR A 1 88 ? -9.412 5.817 -4.761 1.00 94.06 88 THR A N 1
ATOM 629 C CA . THR A 1 88 ? -8.092 6.435 -4.523 1.00 94.06 88 THR A CA 1
ATOM 630 C C . THR A 1 88 ? -6.970 5.753 -5.300 1.00 94.06 88 THR A C 1
ATOM 632 O O . THR A 1 88 ? -5.856 6.263 -5.349 1.00 94.06 88 THR A O 1
ATOM 635 N N . PHE A 1 89 ? -7.249 4.615 -5.931 1.00 94.81 89 PHE A N 1
ATOM 636 C CA . PHE A 1 89 ? -6.249 3.780 -6.579 1.00 94.81 89 PHE A CA 1
ATOM 637 C C . PHE A 1 89 ? -5.422 4.527 -7.637 1.00 94.81 89 PHE A C 1
ATOM 639 O O . PHE A 1 89 ? -4.193 4.495 -7.591 1.00 94.81 89 PHE A O 1
ATOM 646 N N . ASP A 1 90 ? -6.089 5.246 -8.543 1.00 93.62 90 ASP A N 1
ATOM 647 C CA . ASP A 1 90 ? -5.457 5.967 -9.657 1.00 93.62 90 ASP A CA 1
ATOM 648 C C . ASP A 1 90 ? -4.451 7.031 -9.211 1.00 93.62 90 ASP A C 1
ATOM 650 O O . ASP A 1 90 ? -3.443 7.256 -9.876 1.00 93.62 90 ASP A O 1
ATOM 654 N N . SER A 1 91 ? -4.692 7.678 -8.070 1.00 93.75 91 SER A N 1
ATOM 655 C CA . SER A 1 91 ? -3.779 8.698 -7.547 1.00 93.75 91 SER A CA 1
ATOM 656 C C . SER A 1 91 ? -2.612 8.098 -6.759 1.00 93.75 91 SER A C 1
ATOM 658 O O . SER A 1 91 ? -1.554 8.720 -6.654 1.00 93.75 91 SER A O 1
ATOM 660 N N . LEU A 1 92 ? -2.780 6.887 -6.223 1.00 93.69 92 LEU A N 1
ATOM 661 C CA . LEU A 1 92 ? -1.782 6.200 -5.402 1.00 93.69 92 LEU A CA 1
ATOM 662 C C . LEU A 1 92 ? -0.840 5.311 -6.224 1.00 93.69 92 LEU A C 1
ATOM 664 O O . LEU A 1 92 ? 0.335 5.167 -5.869 1.00 93.69 92 LEU A O 1
ATOM 668 N N . ARG A 1 93 ? -1.323 4.739 -7.333 1.00 92.00 93 ARG A N 1
ATOM 669 C CA . ARG A 1 93 ? -0.554 3.816 -8.177 1.00 92.00 93 ARG A CA 1
ATOM 670 C C . ARG A 1 93 ? 0.719 4.433 -8.776 1.00 92.00 93 ARG A C 1
ATOM 672 O O . ARG A 1 93 ? 1.748 3.755 -8.690 1.00 92.00 93 ARG A O 1
ATOM 679 N N . PRO A 1 94 ? 0.721 5.674 -9.313 1.00 91.44 94 PRO A N 1
ATOM 680 C CA . PRO A 1 94 ? 1.937 6.317 -9.826 1.00 91.44 94 PRO A CA 1
ATOM 681 C C . PRO A 1 94 ? 3.002 6.543 -8.749 1.00 91.44 94 PRO A C 1
ATOM 683 O O . PRO A 1 94 ? 4.192 6.571 -9.042 1.00 91.44 94 PRO A O 1
ATOM 686 N N . LEU A 1 95 ? 2.579 6.655 -7.487 1.00 92.12 95 LEU A N 1
ATOM 687 C CA . LEU A 1 95 ? 3.463 6.788 -6.328 1.00 92.12 95 LEU A CA 1
ATOM 688 C C . LEU A 1 95 ? 3.916 5.422 -5.784 1.00 92.12 95 LEU A C 1
ATOM 690 O O . LEU A 1 95 ? 4.520 5.356 -4.713 1.00 92.12 95 LEU A O 1
ATOM 694 N N . ASN A 1 96 ? 3.589 4.327 -6.484 1.00 90.38 96 ASN A N 1
ATOM 695 C CA . ASN A 1 96 ? 3.822 2.939 -6.081 1.00 90.38 96 ASN A CA 1
ATOM 696 C C . ASN A 1 96 ? 3.321 2.611 -4.668 1.00 90.38 96 ASN A C 1
ATOM 698 O O . ASN A 1 96 ? 3.885 1.739 -4.012 1.00 90.38 96 ASN A O 1
ATOM 702 N N . PHE A 1 97 ? 2.300 3.324 -4.174 1.00 93.50 97 PHE A N 1
ATOM 703 C CA . PHE A 1 97 ? 1.845 3.211 -2.781 1.00 93.50 97 PHE A CA 1
ATOM 704 C C . PHE A 1 97 ? 2.982 3.444 -1.758 1.00 93.50 97 PHE A C 1
ATOM 706 O O . PHE A 1 97 ? 2.951 2.928 -0.643 1.00 93.50 97 PHE A O 1
ATOM 713 N N . GLY A 1 98 ? 4.038 4.159 -2.161 1.00 90.00 98 GLY A N 1
ATOM 714 C CA . GLY A 1 98 ? 5.268 4.366 -1.401 1.00 90.00 98 GLY A CA 1
ATOM 715 C C . GLY A 1 98 ? 5.225 5.604 -0.507 1.00 90.00 98 GLY A C 1
ATOM 716 O O . GLY A 1 98 ? 4.172 6.194 -0.286 1.00 90.00 98 GLY A O 1
ATOM 717 N N . LEU A 1 99 ? 6.388 6.044 -0.020 1.00 89.75 99 LEU A N 1
ATOM 718 C CA . LEU A 1 99 ? 6.508 7.136 0.963 1.00 89.75 99 LEU A CA 1
ATOM 719 C C . LEU A 1 99 ? 5.781 8.431 0.563 1.00 89.75 99 LEU A C 1
ATOM 721 O O . LEU A 1 99 ? 5.183 9.085 1.405 1.00 89.75 99 LEU A O 1
ATOM 725 N N . GLN A 1 100 ? 5.759 8.774 -0.727 1.00 90.56 100 GLN A N 1
ATOM 726 C CA . GLN A 1 100 ? 5.087 9.980 -1.237 1.00 90.56 100 GLN A CA 1
ATOM 727 C C . GLN A 1 100 ? 3.554 9.964 -1.061 1.00 90.56 100 GLN A C 1
ATOM 729 O O . GLN A 1 100 ? 2.894 10.999 -1.193 1.00 90.56 100 GLN A O 1
ATOM 734 N N . SER A 1 101 ? 2.974 8.794 -0.780 1.00 91.62 101 SER A N 1
ATOM 735 C CA . SER A 1 101 ? 1.550 8.639 -0.472 1.00 91.62 101 SER A CA 1
ATOM 736 C C . SER A 1 101 ? 1.210 8.857 1.010 1.00 91.62 101 SER A C 1
ATOM 738 O O . SER A 1 101 ? 0.039 9.040 1.343 1.00 91.62 101 SER A O 1
ATOM 740 N N . LEU A 1 102 ? 2.216 8.900 1.890 1.00 92.62 102 LEU A N 1
ATOM 741 C CA . LEU A 1 102 ? 2.063 9.045 3.338 1.00 92.62 102 LEU A CA 1
ATOM 742 C C . LEU A 1 102 ? 2.030 10.530 3.710 1.00 92.62 102 LEU A C 1
ATOM 744 O O . LEU A 1 102 ? 3.048 11.143 4.017 1.00 92.62 102 LEU A O 1
ATOM 748 N N . ARG A 1 103 ? 0.849 11.139 3.589 1.00 90.81 103 ARG A N 1
ATOM 749 C CA . ARG A 1 103 ? 0.660 12.594 3.739 1.00 90.81 103 ARG A CA 1
ATOM 750 C C . ARG A 1 103 ? 0.117 13.014 5.103 1.00 90.81 103 ARG A C 1
ATOM 752 O O . ARG A 1 103 ? -0.009 14.208 5.358 1.00 90.81 103 ARG A O 1
ATOM 759 N N . LEU A 1 104 ? -0.252 12.056 5.944 1.00 90.12 104 LEU A N 1
ATOM 760 C CA . LEU A 1 104 ? -0.811 12.282 7.271 1.00 90.12 104 LEU A CA 1
ATOM 761 C C . LEU A 1 104 ? 0.201 11.876 8.341 1.00 90.12 104 LEU A C 1
ATOM 763 O O . LEU A 1 104 ? 1.041 11.002 8.135 1.00 90.12 104 LEU A O 1
ATOM 767 N N . VAL A 1 105 ? 0.095 12.499 9.509 1.00 90.50 105 VAL A N 1
ATOM 768 C CA . VAL A 1 105 ? 0.863 12.100 10.692 1.00 90.50 105 VAL A CA 1
ATOM 769 C C . VAL A 1 105 ? 0.262 10.818 11.266 1.00 90.50 105 VAL A C 1
ATOM 771 O O . VAL A 1 105 ? -0.956 10.659 11.267 1.00 90.50 105 VAL A O 1
ATOM 774 N N . ASN A 1 106 ? 1.106 9.924 11.781 1.00 88.69 106 ASN A N 1
ATOM 775 C CA . ASN A 1 106 ? 0.668 8.732 12.504 1.00 88.69 106 ASN A CA 1
ATOM 776 C C . ASN A 1 106 ? 0.018 9.128 13.835 1.00 88.69 106 ASN A C 1
ATOM 778 O O . ASN A 1 106 ? 0.705 9.341 14.831 1.00 88.69 106 ASN A O 1
ATOM 782 N N . THR A 1 107 ? -1.307 9.226 13.856 1.00 92.44 107 THR A N 1
ATOM 783 C CA . THR A 1 107 ? -2.093 9.416 15.082 1.00 92.44 107 THR A CA 1
ATOM 784 C C . THR A 1 107 ? -3.127 8.309 15.209 1.00 92.44 107 THR A C 1
ATOM 786 O O . THR A 1 107 ? -3.522 7.701 14.212 1.00 92.44 107 THR A O 1
ATOM 789 N N . VAL A 1 108 ? -3.589 8.045 16.435 1.00 92.75 108 VAL A N 1
ATOM 790 C CA . VAL A 1 108 ? -4.625 7.028 16.664 1.00 92.75 108 VAL A CA 1
ATOM 791 C C . VAL A 1 108 ? -5.856 7.355 15.822 1.00 92.75 108 VAL A C 1
ATOM 793 O O . VAL A 1 108 ? -6.333 6.481 15.111 1.00 92.75 108 VAL A O 1
ATOM 796 N N . ASP A 1 109 ? -6.281 8.621 15.798 1.00 93.31 109 ASP A N 1
ATOM 797 C CA . ASP A 1 109 ? -7.465 9.087 15.065 1.00 93.31 109 ASP A CA 1
ATOM 798 C C . ASP A 1 109 ? -7.345 8.972 13.540 1.00 93.31 109 ASP A C 1
ATOM 800 O O . ASP A 1 109 ? -8.312 8.621 12.865 1.00 93.31 109 ASP A O 1
ATOM 804 N N . THR A 1 110 ? -6.171 9.249 12.966 1.00 93.44 110 THR A N 1
ATOM 805 C CA . THR A 1 110 ? -5.978 9.148 11.507 1.00 93.44 110 THR A CA 1
ATOM 806 C C . THR A 1 110 ? -6.010 7.697 11.044 1.00 93.44 110 THR A C 1
ATOM 808 O O . THR A 1 110 ? -6.649 7.380 10.039 1.00 93.44 110 THR A O 1
ATOM 811 N N . ILE A 1 111 ? -5.374 6.801 11.801 1.00 93.25 111 ILE A N 1
ATOM 812 C CA . ILE A 1 111 ? -5.371 5.363 11.524 1.00 93.25 111 ILE A CA 1
ATOM 813 C C . ILE A 1 111 ? -6.771 4.787 11.754 1.00 93.25 111 ILE A C 1
ATOM 815 O O . ILE A 1 111 ? -7.293 4.073 10.904 1.00 93.25 111 ILE A O 1
ATOM 819 N N . ALA A 1 112 ? -7.408 5.158 12.860 1.00 93.56 112 ALA A N 1
ATOM 820 C CA . ALA A 1 112 ? -8.793 4.857 13.193 1.00 93.56 112 ALA A CA 1
ATOM 821 C C . ALA A 1 112 ? -9.760 5.206 12.049 1.00 93.56 112 ALA A C 1
ATOM 823 O O . ALA A 1 112 ? -10.479 4.338 11.554 1.00 93.56 112 ALA A O 1
ATOM 824 N N . ALA A 1 113 ? -9.711 6.449 11.569 1.00 93.62 113 ALA A N 1
ATOM 825 C CA . ALA A 1 113 ? -10.537 6.909 10.460 1.00 93.62 113 ALA A CA 1
ATOM 826 C C . ALA A 1 113 ? -10.233 6.166 9.148 1.00 93.62 113 ALA A C 1
ATOM 828 O O . ALA A 1 113 ? -11.126 5.974 8.324 1.00 93.62 113 ALA A O 1
ATOM 829 N N . ALA A 1 114 ? -8.987 5.731 8.930 1.00 94.00 114 ALA A N 1
ATOM 830 C CA . ALA A 1 114 ? -8.645 4.891 7.787 1.00 94.00 114 ALA A CA 1
ATOM 831 C C . ALA A 1 114 ? -9.252 3.483 7.912 1.00 94.00 114 ALA A C 1
ATOM 833 O O . ALA A 1 114 ? -9.803 2.983 6.931 1.00 94.00 114 ALA A O 1
ATOM 834 N N . ILE A 1 115 ? -9.208 2.872 9.102 1.00 93.44 115 ILE A N 1
ATOM 835 C CA . ILE A 1 115 ? -9.825 1.565 9.381 1.00 93.44 115 ILE A CA 1
ATOM 836 C C . ILE A 1 115 ? -11.341 1.622 9.153 1.00 93.44 115 ILE A C 1
ATOM 838 O O . ILE A 1 115 ? -11.890 0.721 8.527 1.00 93.44 115 ILE A O 1
ATOM 842 N N . ASP A 1 116 ? -12.011 2.696 9.578 1.00 93.88 116 ASP A N 1
ATOM 843 C CA . ASP A 1 116 ? -13.471 2.846 9.447 1.00 93.88 116 ASP A CA 1
ATOM 844 C C . ASP A 1 116 ? -13.963 2.875 7.992 1.00 93.88 116 ASP A C 1
ATOM 846 O O . ASP A 1 116 ? -15.142 2.661 7.717 1.00 93.88 116 ASP A O 1
ATOM 850 N N . ARG A 1 117 ? -13.060 3.104 7.032 1.00 94.25 117 ARG A N 1
ATOM 851 C CA . ARG A 1 117 ? -13.358 3.048 5.593 1.00 94.25 117 ARG A CA 1
ATOM 852 C C . ARG A 1 117 ? -13.320 1.631 5.023 1.00 94.25 117 ARG A C 1
ATOM 854 O O . ARG A 1 117 ? -13.516 1.466 3.818 1.00 94.25 117 ARG A O 1
ATOM 861 N N . TYR A 1 118 ? -13.017 0.626 5.841 1.00 94.56 118 TYR A N 1
ATOM 862 C CA . TYR A 1 118 ? -12.921 -0.760 5.412 1.00 94.56 118 TYR A CA 1
ATOM 863 C C . TYR A 1 118 ? -14.214 -1.236 4.737 1.00 94.56 118 TYR A C 1
ATOM 865 O O . TYR A 1 118 ? -15.313 -1.131 5.279 1.00 94.56 118 TYR A O 1
ATOM 873 N N . SER A 1 119 ? -14.059 -1.811 3.545 1.00 94.81 119 SER A N 1
ATOM 874 C CA . SER A 1 119 ? -15.134 -2.450 2.794 1.00 94.81 119 SER A CA 1
ATOM 875 C C . SER A 1 119 ? -14.580 -3.687 2.083 1.00 94.81 119 SER A C 1
ATOM 877 O O . SER A 1 119 ? -13.719 -3.535 1.211 1.00 94.81 119 SER A O 1
ATOM 879 N N . PRO A 1 120 ? -15.065 -4.906 2.396 1.00 94.12 120 PRO A N 1
ATOM 880 C CA . PRO A 1 120 ? -14.626 -6.127 1.715 1.00 94.12 120 PRO A CA 1
ATOM 881 C C . PRO A 1 120 ? -14.875 -6.074 0.203 1.00 94.12 120 PRO A C 1
ATOM 883 O O . PRO A 1 120 ? -14.063 -6.543 -0.591 1.00 94.12 120 PRO A O 1
ATOM 886 N N . THR A 1 121 ? -15.992 -5.463 -0.201 1.00 97.31 121 THR A N 1
ATOM 887 C CA . THR A 1 121 ? -16.351 -5.279 -1.611 1.00 97.31 121 THR A CA 1
ATOM 888 C C . THR A 1 121 ? -15.345 -4.378 -2.317 1.00 97.31 121 THR A C 1
ATOM 890 O O . THR A 1 121 ? -14.945 -4.665 -3.442 1.00 97.31 121 THR A O 1
ATOM 893 N N . ASP A 1 122 ? -14.915 -3.292 -1.671 1.00 97.62 122 ASP A N 1
ATOM 894 C CA . ASP A 1 122 ? -13.933 -2.386 -2.265 1.00 97.62 122 ASP A CA 1
ATOM 895 C C . ASP A 1 122 ? -12.534 -3.019 -2.313 1.00 97.62 122 ASP A C 1
ATOM 897 O O . ASP A 1 122 ? -11.881 -2.976 -3.354 1.00 97.62 122 ASP A O 1
ATOM 901 N N . ALA A 1 123 ? -12.132 -3.736 -1.257 1.00 96.69 123 ALA A N 1
ATOM 902 C CA . ALA A 1 123 ? -10.890 -4.509 -1.239 1.00 96.69 123 ALA A CA 1
ATOM 903 C C . ALA A 1 123 ? -10.831 -5.541 -2.382 1.00 96.69 123 ALA A C 1
ATOM 905 O O . ALA A 1 123 ? -9.805 -5.670 -3.050 1.00 96.69 123 ALA A O 1
ATOM 906 N N . ALA A 1 124 ? -11.946 -6.217 -2.687 1.00 96.38 124 ALA A N 1
ATOM 907 C CA . ALA A 1 124 ? -12.032 -7.121 -3.834 1.00 96.38 124 ALA A CA 1
ATOM 908 C C . ALA A 1 124 ? -11.846 -6.391 -5.179 1.00 96.38 124 ALA A C 1
ATOM 910 O O . ALA A 1 124 ? -11.141 -6.893 -6.053 1.00 96.38 124 ALA A O 1
ATOM 911 N N . ARG A 1 125 ? -12.406 -5.183 -5.334 1.00 97.69 125 ARG A N 1
ATOM 912 C CA . ARG A 1 125 ? -12.201 -4.355 -6.540 1.00 97.69 125 ARG A CA 1
ATOM 913 C C . ARG A 1 125 ? -10.742 -3.931 -6.690 1.00 97.69 125 ARG A C 1
ATOM 915 O O . ARG A 1 125 ? -10.197 -4.005 -7.788 1.00 97.69 125 ARG A O 1
ATOM 922 N N . VAL A 1 126 ? -10.105 -3.513 -5.595 1.00 97.12 126 VAL A N 1
ATOM 923 C CA . VAL A 1 126 ? -8.679 -3.153 -5.570 1.00 97.12 126 VAL A CA 1
ATOM 924 C C . VAL A 1 126 ? -7.806 -4.358 -5.923 1.00 97.12 126 VAL A C 1
ATOM 926 O O . VAL A 1 126 ? -6.897 -4.229 -6.741 1.00 97.12 126 VAL A O 1
ATOM 929 N N . ARG A 1 127 ? -8.110 -5.541 -5.379 1.00 95.38 127 ARG A N 1
ATOM 930 C CA . ARG A 1 127 ? -7.423 -6.797 -5.711 1.00 95.38 127 ARG A CA 1
ATOM 931 C C . ARG A 1 127 ? -7.481 -7.102 -7.198 1.00 95.38 127 ARG A C 1
ATOM 933 O O . ARG A 1 127 ? -6.448 -7.364 -7.812 1.00 95.38 127 ARG A O 1
ATOM 940 N N . ASP A 1 128 ? -8.684 -7.093 -7.765 1.00 95.31 128 ASP A N 1
ATOM 941 C CA . ASP A 1 128 ? -8.887 -7.433 -9.172 1.00 95.31 128 ASP A CA 1
ATOM 942 C C . ASP A 1 128 ? -8.139 -6.445 -10.071 1.00 95.31 128 ASP A C 1
ATOM 944 O O . ASP A 1 128 ? -7.476 -6.853 -11.023 1.00 95.31 128 ASP A O 1
ATOM 948 N N . ARG A 1 129 ? -8.135 -5.164 -9.691 1.00 93.94 129 ARG A N 1
ATOM 949 C CA . ARG A 1 129 ? -7.376 -4.117 -10.371 1.00 93.94 129 ARG A CA 1
ATOM 950 C C . ARG A 1 129 ? -5.859 -4.305 -10.271 1.00 93.94 129 ARG A C 1
ATOM 952 O O . ARG A 1 129 ? -5.178 -4.251 -11.291 1.00 93.94 129 ARG A O 1
ATOM 959 N N . ILE A 1 130 ? -5.317 -4.600 -9.087 1.00 92.62 130 ILE A N 1
ATOM 960 C CA . ILE A 1 130 ? -3.886 -4.912 -8.917 1.00 92.62 130 ILE A CA 1
ATOM 961 C C . ILE A 1 130 ? -3.488 -6.113 -9.769 1.00 92.62 130 ILE A C 1
ATOM 963 O O . ILE A 1 130 ? -2.458 -6.072 -10.429 1.00 92.62 130 ILE A O 1
ATOM 967 N N . ARG A 1 131 ? -4.301 -7.170 -9.808 1.00 90.69 131 ARG A N 1
ATOM 968 C CA . ARG A 1 131 ? -4.013 -8.359 -10.626 1.00 90.69 131 ARG A CA 1
ATOM 969 C C . ARG A 1 131 ? -4.085 -8.097 -12.130 1.00 90.69 131 ARG A C 1
ATOM 971 O O . ARG A 1 131 ? -3.499 -8.863 -12.893 1.00 90.69 131 ARG A O 1
ATOM 978 N N . GLN A 1 132 ? -4.811 -7.065 -12.553 1.00 87.94 132 GLN A N 1
ATOM 979 C CA . GLN A 1 132 ? -4.835 -6.608 -13.941 1.00 87.94 132 GLN A CA 1
ATOM 980 C C . GLN A 1 132 ? -3.608 -5.748 -14.272 1.00 87.94 132 GLN A C 1
ATOM 982 O O . GLN A 1 132 ? -2.986 -5.977 -15.301 1.00 87.94 132 GLN A O 1
ATOM 987 N N . GLU A 1 133 ? -3.232 -4.804 -13.404 1.00 82.12 133 GLU A N 1
ATOM 988 C CA . GLU A 1 133 ? -2.157 -3.836 -13.681 1.00 82.12 133 GLU A CA 1
ATOM 989 C C . GLU A 1 133 ? -0.746 -4.326 -13.317 1.00 82.12 133 GLU A C 1
ATOM 991 O O . GLU A 1 133 ? 0.234 -3.926 -13.940 1.00 82.12 133 GLU A O 1
ATOM 996 N N . ALA A 1 134 ? -0.606 -5.174 -12.298 1.00 72.19 134 ALA A N 1
ATOM 997 C CA . ALA A 1 134 ? 0.678 -5.689 -11.816 1.00 72.19 134 ALA A CA 1
ATOM 998 C C . ALA A 1 134 ? 1.027 -7.050 -12.440 1.00 72.19 134 ALA A C 1
ATOM 1000 O O . ALA A 1 134 ? 1.656 -7.900 -11.804 1.00 72.19 134 ALA A O 1
ATOM 1001 N N . ARG A 1 135 ? 0.605 -7.288 -13.688 1.00 74.06 135 ARG A N 1
ATOM 1002 C CA . ARG A 1 135 ? 0.946 -8.515 -14.409 1.00 74.06 135 ARG A CA 1
ATOM 1003 C C . ARG A 1 135 ? 2.425 -8.513 -14.761 1.00 74.06 135 ARG A C 1
ATOM 1005 O O . ARG A 1 135 ? 2.892 -7.737 -15.597 1.00 74.06 135 ARG A O 1
ATOM 1012 N N . LEU A 1 136 ? 3.152 -9.435 -14.134 1.00 73.00 136 LEU A N 1
ATOM 1013 C CA . LEU A 1 136 ? 4.567 -9.663 -14.411 1.00 73.00 136 LEU A CA 1
ATOM 1014 C C . LEU A 1 136 ? 4.805 -9.904 -15.904 1.00 73.00 136 LEU A C 1
ATOM 1016 O O . LEU A 1 136 ? 5.738 -9.341 -16.462 1.00 73.00 136 LEU A O 1
ATOM 1020 N N . THR A 1 137 ? 3.939 -10.683 -16.555 1.00 76.06 137 THR A N 1
ATOM 1021 C CA . THR A 1 137 ? 4.045 -11.012 -17.981 1.00 76.06 137 THR A CA 1
ATOM 1022 C C . THR A 1 137 ? 4.094 -9.767 -18.858 1.00 76.06 137 THR A C 1
ATOM 1024 O O . THR A 1 137 ? 4.986 -9.651 -19.693 1.00 76.06 137 THR A O 1
ATOM 1027 N N . ASP A 1 138 ? 3.199 -8.807 -18.633 1.00 78.25 138 ASP A N 1
ATOM 1028 C CA . ASP A 1 138 ? 3.110 -7.597 -19.458 1.00 78.25 138 ASP A CA 1
ATOM 1029 C C . ASP A 1 138 ? 4.323 -6.686 -19.216 1.00 78.25 138 ASP A C 1
ATOM 1031 O O . ASP A 1 138 ? 4.902 -6.124 -20.149 1.00 78.25 138 ASP A O 1
ATOM 1035 N N . THR A 1 139 ? 4.773 -6.614 -17.960 1.00 82.19 139 THR A N 1
ATOM 1036 C CA . THR A 1 139 ? 5.963 -5.843 -17.574 1.00 82.19 139 THR A CA 1
ATOM 1037 C C . THR A 1 139 ? 7.231 -6.437 -18.188 1.00 82.19 139 THR A C 1
ATOM 1039 O O . THR A 1 139 ? 8.027 -5.715 -18.783 1.00 82.19 139 THR A O 1
ATOM 1042 N N . VAL A 1 140 ? 7.410 -7.757 -18.090 1.00 87.00 140 VAL A N 1
ATOM 1043 C CA . VAL A 1 140 ? 8.554 -8.470 -18.673 1.00 87.00 140 VAL A CA 1
ATOM 1044 C C . VAL A 1 140 ? 8.539 -8.345 -20.190 1.00 87.00 140 VAL A C 1
ATOM 1046 O O . VAL A 1 140 ? 9.573 -8.033 -20.764 1.00 87.00 140 VAL A O 1
ATOM 1049 N N . THR A 1 141 ? 7.381 -8.505 -20.831 1.00 88.94 141 THR A N 1
ATOM 1050 C CA . THR A 1 141 ? 7.242 -8.337 -22.287 1.00 88.94 141 THR A CA 1
ATOM 1051 C C . THR A 1 141 ? 7.664 -6.934 -22.719 1.00 88.94 141 THR A C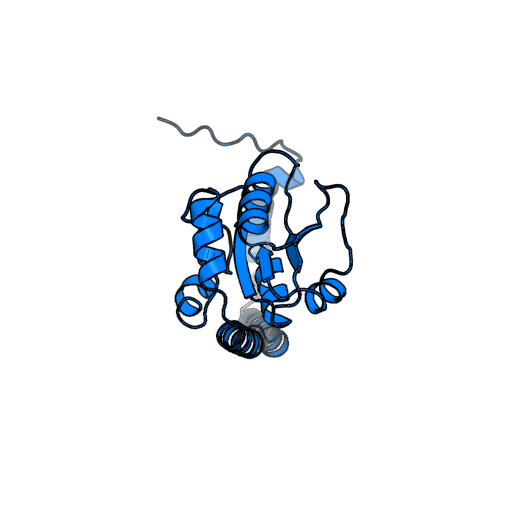 1
ATOM 1053 O O . THR A 1 141 ? 8.441 -6.780 -23.658 1.00 88.94 141 THR A O 1
ATOM 1056 N N . THR A 1 142 ? 7.223 -5.907 -21.989 1.00 88.25 142 THR A N 1
ATOM 1057 C CA . THR A 1 142 ? 7.603 -4.512 -22.259 1.00 88.25 142 THR A CA 1
ATOM 1058 C C . THR A 1 142 ? 9.107 -4.292 -22.104 1.00 88.25 142 THR A C 1
ATOM 1060 O O . THR A 1 142 ? 9.729 -3.663 -22.958 1.00 88.25 142 THR A O 1
ATOM 1063 N N . LEU A 1 143 ? 9.707 -4.823 -21.032 1.00 92.44 143 LEU A N 1
ATOM 1064 C CA . LEU A 1 143 ? 11.148 -4.724 -20.808 1.00 92.44 143 LEU A CA 1
ATOM 1065 C C . LEU A 1 143 ? 11.927 -5.433 -21.915 1.00 92.44 143 LEU A C 1
ATOM 1067 O O . LEU A 1 143 ? 12.828 -4.831 -22.486 1.00 92.44 143 LEU A O 1
ATOM 1071 N N . VAL A 1 144 ? 11.563 -6.672 -22.253 1.00 95.75 144 VAL A N 1
ATOM 1072 C CA . VAL A 1 144 ? 12.210 -7.440 -23.326 1.00 95.75 144 VAL A CA 1
ATOM 1073 C C . VAL A 1 144 ? 12.172 -6.659 -24.636 1.00 95.75 144 VAL A C 1
ATOM 1075 O O . VAL A 1 144 ? 13.228 -6.437 -25.219 1.00 95.75 144 VAL A O 1
ATOM 1078 N N . HIS A 1 145 ? 11.009 -6.142 -25.037 1.00 96.12 145 HIS A N 1
ATOM 1079 C CA . HIS A 1 145 ? 10.900 -5.338 -26.255 1.00 96.12 145 HIS A CA 1
ATOM 1080 C C . HIS A 1 145 ? 11.743 -4.061 -26.224 1.00 96.12 145 HIS A C 1
ATOM 1082 O O . HIS A 1 145 ? 12.343 -3.704 -27.236 1.00 96.12 145 HIS A O 1
ATOM 1088 N N . LEU A 1 146 ? 11.825 -3.375 -25.081 1.00 95.81 146 LEU A N 1
ATOM 1089 C CA . LEU A 1 146 ? 12.700 -2.212 -24.933 1.00 95.81 146 LEU A CA 1
ATOM 1090 C C . LEU A 1 146 ? 14.174 -2.596 -25.127 1.00 95.81 146 LEU A C 1
ATOM 1092 O O . LEU A 1 146 ? 14.889 -1.921 -25.864 1.00 95.81 146 LEU A O 1
ATOM 1096 N N . TYR A 1 147 ? 14.626 -3.678 -24.491 1.00 95.88 147 TYR A N 1
ATOM 1097 C CA . TYR A 1 147 ? 16.002 -4.156 -24.633 1.00 95.88 147 TYR A CA 1
ATOM 1098 C C . TYR A 1 147 ? 16.302 -4.598 -26.069 1.00 95.88 147 TYR A C 1
ATOM 1100 O O . TYR A 1 147 ? 17.336 -4.216 -26.611 1.00 95.88 147 TYR A O 1
ATOM 1108 N N . GLU A 1 148 ? 15.391 -5.331 -26.711 1.00 96.75 148 GLU A N 1
ATOM 1109 C CA . GLU A 1 148 ? 15.507 -5.720 -28.121 1.00 96.75 148 GLU A CA 1
ATOM 1110 C C . GLU A 1 148 ? 15.616 -4.498 -29.039 1.00 96.75 148 GLU A C 1
ATOM 1112 O O . GLU A 1 148 ? 16.477 -4.468 -29.918 1.00 96.75 148 GLU A O 1
ATOM 1117 N N . ALA A 1 149 ? 14.794 -3.468 -28.813 1.00 95.62 149 ALA A N 1
ATOM 1118 C CA . ALA A 1 149 ? 14.832 -2.233 -29.589 1.00 95.62 149 ALA A CA 1
ATOM 1119 C C . ALA A 1 149 ? 16.176 -1.503 -29.437 1.00 95.62 149 ALA A C 1
ATOM 1121 O O . ALA A 1 149 ? 16.778 -1.121 -30.440 1.00 95.62 149 ALA A O 1
ATOM 1122 N N . VAL A 1 150 ? 16.682 -1.370 -28.206 1.00 95.25 150 VAL A N 1
ATOM 1123 C CA . VAL A 1 150 ? 17.990 -0.750 -27.928 1.00 95.25 150 VAL A CA 1
ATOM 1124 C C . VAL A 1 150 ? 19.130 -1.550 -28.566 1.00 95.25 150 VAL A C 1
ATOM 1126 O O . VAL A 1 150 ? 20.042 -0.973 -29.157 1.00 95.25 150 VAL A O 1
ATOM 1129 N N . MET A 1 151 ? 19.081 -2.884 -28.497 1.00 93.44 151 MET A N 1
ATOM 1130 C CA . MET A 1 151 ? 20.071 -3.750 -29.144 1.00 93.44 151 MET A CA 1
ATOM 1131 C C . MET A 1 151 ? 20.032 -3.620 -30.668 1.00 93.44 151 MET A C 1
ATOM 1133 O O . MET A 1 151 ? 21.084 -3.594 -31.307 1.00 93.44 151 MET A O 1
ATOM 1137 N N . HIS A 1 152 ? 18.838 -3.524 -31.254 1.00 94.56 152 HIS A N 1
ATOM 1138 C CA . HIS A 1 152 ? 18.672 -3.346 -32.692 1.00 94.56 152 HIS A CA 1
ATOM 1139 C C . HIS A 1 152 ? 19.191 -1.981 -33.157 1.00 94.56 152 HIS A C 1
ATOM 1141 O O . HIS A 1 152 ? 19.922 -1.911 -34.142 1.00 94.56 152 HIS A O 1
ATOM 1147 N N . GLU A 1 153 ? 18.880 -0.908 -32.423 1.00 92.12 153 GLU A N 1
ATOM 1148 C CA . GLU A 1 153 ? 19.418 0.430 -32.687 1.00 92.12 153 GLU A CA 1
ATOM 1149 C C . GLU A 1 153 ? 20.952 0.424 -32.660 1.00 92.12 153 GLU A C 1
ATOM 1151 O O . GLU A 1 153 ? 21.588 0.932 -33.586 1.00 92.12 153 GLU A O 1
ATOM 1156 N N . GLN A 1 154 ? 21.552 -0.206 -31.645 1.00 85.50 154 GLN A N 1
ATOM 1157 C CA . GLN A 1 154 ? 23.006 -0.315 -31.537 1.00 85.50 154 GLN A CA 1
ATOM 1158 C C . GLN A 1 154 ? 23.611 -1.144 -32.675 1.00 85.50 154 GLN A C 1
ATOM 1160 O O . GLN A 1 154 ? 24.648 -0.768 -33.212 1.00 85.50 154 GLN A O 1
ATOM 1165 N N . ALA A 1 155 ? 22.969 -2.243 -33.081 1.00 88.38 155 ALA A N 1
ATOM 1166 C CA . ALA A 1 155 ? 23.451 -3.088 -34.175 1.00 88.38 155 ALA A CA 1
ATOM 1167 C C . ALA A 1 155 ? 23.458 -2.367 -35.535 1.00 88.38 155 ALA A C 1
ATOM 1169 O O . ALA A 1 155 ? 24.272 -2.690 -36.400 1.00 88.38 155 ALA A O 1
ATOM 1170 N N . LEU A 1 156 ? 22.561 -1.396 -35.729 1.00 90.31 156 LEU A N 1
ATOM 1171 C CA . LEU A 1 156 ? 22.504 -0.560 -36.932 1.00 90.31 156 LEU A CA 1
ATOM 1172 C C . LEU A 1 156 ? 23.491 0.617 -36.894 1.00 90.31 156 LEU A C 1
ATOM 1174 O O . LEU A 1 156 ? 23.716 1.266 -37.920 1.00 90.31 156 LEU A O 1
ATOM 1178 N N . ARG A 1 157 ? 24.070 0.920 -35.728 1.00 85.44 157 ARG A N 1
ATOM 1179 C CA . ARG A 1 157 ? 24.986 2.043 -35.541 1.00 85.44 157 ARG A CA 1
ATOM 1180 C C . ARG A 1 157 ? 26.408 1.642 -35.967 1.00 85.44 157 ARG A C 1
ATOM 1182 O O . ARG A 1 157 ? 26.867 0.558 -35.612 1.00 85.44 157 ARG A O 1
ATOM 1189 N N . PRO A 1 158 ? 27.143 2.490 -36.709 1.00 85.62 158 PRO A N 1
ATOM 1190 C CA . PRO A 1 158 ? 28.547 2.225 -37.005 1.00 85.62 158 PRO A CA 1
ATOM 1191 C C . PRO A 1 158 ? 29.358 2.136 -35.710 1.00 85.62 158 PRO A C 1
ATOM 1193 O O . PRO A 1 158 ? 29.229 3.006 -34.848 1.00 85.62 158 PRO A O 1
ATOM 1196 N N . ALA A 1 159 ? 30.202 1.111 -35.589 1.00 83.50 159 ALA A N 1
ATOM 1197 C CA . ALA A 1 159 ? 31.089 0.970 -34.442 1.00 83.50 159 ALA A CA 1
ATOM 1198 C C . ALA A 1 159 ? 32.104 2.126 -34.404 1.00 83.50 159 ALA A C 1
ATOM 1200 O O . ALA A 1 159 ? 32.834 2.345 -35.373 1.00 83.50 159 ALA A O 1
ATOM 1201 N N . ASP A 1 160 ? 32.178 2.826 -33.271 1.00 89.88 160 ASP A N 1
ATOM 1202 C CA . ASP A 1 160 ? 33.224 3.809 -32.965 1.00 89.88 160 ASP A CA 1
ATOM 1203 C C . ASP A 1 160 ? 33.901 3.418 -31.643 1.00 89.88 160 ASP A C 1
ATOM 1205 O O . ASP A 1 160 ? 33.510 3.888 -30.568 1.00 89.88 160 ASP A O 1
ATOM 1209 N N . PRO A 1 161 ? 34.928 2.551 -31.705 1.00 87.81 161 PRO A N 1
ATOM 1210 C CA . PRO A 1 161 ? 35.605 2.053 -30.514 1.00 87.81 161 PRO A CA 1
ATOM 1211 C C . PRO A 1 161 ? 36.186 3.168 -29.640 1.00 87.81 161 PRO A C 1
ATOM 1213 O O . PRO A 1 161 ? 36.257 3.017 -28.424 1.00 87.81 161 PRO A O 1
ATOM 1216 N N . SER A 1 162 ? 36.596 4.294 -30.236 1.00 90.19 162 SER A N 1
ATOM 1217 C CA .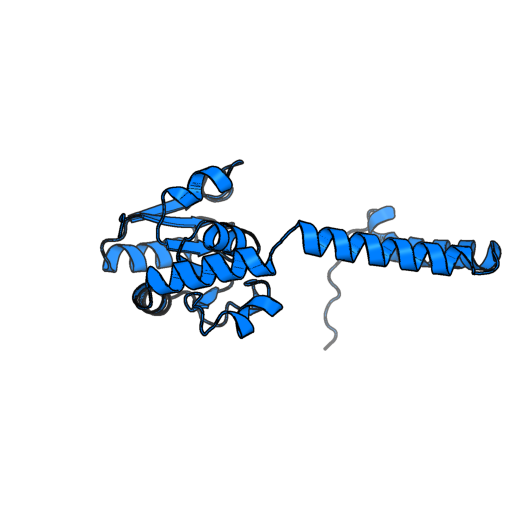 SER A 1 162 ? 37.176 5.419 -29.497 1.00 90.19 162 SER A CA 1
ATOM 1218 C C . SER A 1 162 ? 36.110 6.159 -28.692 1.00 90.19 162 SER A C 1
ATOM 1220 O O . SER A 1 162 ? 36.324 6.456 -27.515 1.00 90.19 162 SER A O 1
ATOM 1222 N N . ALA A 1 163 ? 34.949 6.426 -29.297 1.00 88.50 163 ALA A N 1
ATOM 1223 C CA . ALA A 1 163 ? 33.827 7.046 -28.597 1.00 88.50 163 ALA A CA 1
ATOM 1224 C C . ALA A 1 163 ? 33.264 6.136 -27.492 1.00 88.50 163 ALA A C 1
ATOM 1226 O O . ALA A 1 163 ? 32.969 6.616 -26.396 1.00 88.50 163 ALA A O 1
ATOM 1227 N N . GLU A 1 164 ? 33.176 4.826 -27.739 1.00 87.56 164 GLU A N 1
ATOM 1228 C CA . GLU A 1 164 ? 32.733 3.841 -26.743 1.00 87.56 164 GLU A CA 1
ATOM 1229 C C . GLU A 1 164 ? 33.690 3.756 -25.545 1.00 87.56 164 GLU A C 1
ATOM 1231 O O . GLU A 1 164 ? 33.243 3.735 -24.391 1.00 87.56 164 GLU A O 1
ATOM 1236 N N . LEU A 1 165 ? 35.008 3.778 -25.785 1.00 91.44 165 LEU A N 1
ATOM 1237 C CA . LEU A 1 165 ? 36.010 3.768 -24.715 1.00 91.44 165 LEU A CA 1
ATOM 1238 C C . LEU A 1 165 ? 35.922 5.037 -23.853 1.00 91.44 165 LEU A C 1
ATOM 1240 O O . LEU A 1 165 ? 35.997 4.963 -22.625 1.00 91.44 165 LEU A O 1
ATOM 1244 N N . LEU A 1 166 ? 35.730 6.200 -24.487 1.00 92.12 166 LEU A N 1
ATOM 1245 C CA . LEU A 1 166 ? 35.570 7.484 -23.799 1.00 92.12 166 LEU A CA 1
ATOM 1246 C C . LEU A 1 166 ? 34.284 7.532 -22.964 1.00 92.12 166 LEU A C 1
ATOM 1248 O O . LEU A 1 166 ? 34.330 7.949 -21.805 1.00 92.12 166 LEU A O 1
ATOM 1252 N N . ALA A 1 167 ? 33.156 7.066 -23.508 1.00 90.25 167 ALA A N 1
ATOM 1253 C CA . ALA A 1 167 ? 31.890 6.971 -22.779 1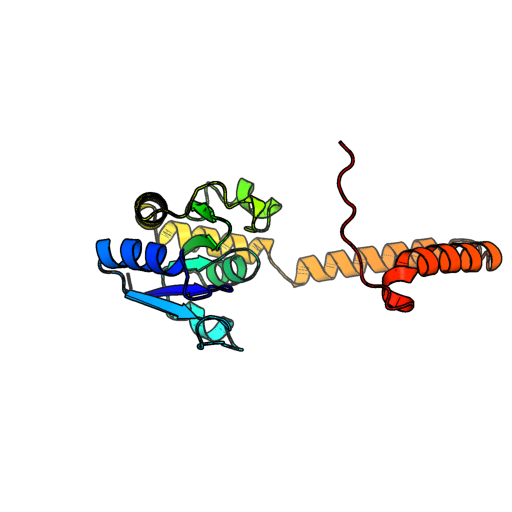.00 90.25 167 ALA A CA 1
ATOM 1254 C C . ALA A 1 167 ? 31.998 6.017 -21.578 1.00 90.25 167 ALA A C 1
ATOM 1256 O O . ALA A 1 167 ? 31.545 6.342 -20.479 1.00 90.25 167 ALA A O 1
ATOM 1257 N N . THR A 1 168 ? 32.672 4.877 -21.759 1.00 90.81 168 THR A N 1
ATOM 1258 C CA . THR A 1 168 ? 32.969 3.930 -20.674 1.00 90.81 168 THR A CA 1
ATOM 1259 C C . THR A 1 168 ? 33.820 4.584 -19.585 1.00 90.81 168 THR A C 1
ATOM 1261 O O . THR A 1 168 ? 33.498 4.482 -18.402 1.00 90.81 168 THR A O 1
ATOM 1264 N N . GLY A 1 169 ? 34.876 5.311 -19.967 1.00 92.62 169 GLY A N 1
ATOM 1265 C CA . GLY A 1 169 ? 35.714 6.066 -19.035 1.00 92.62 169 GLY A CA 1
ATOM 1266 C C . GLY A 1 169 ? 34.923 7.113 -18.245 1.00 92.62 169 GLY A C 1
ATOM 1267 O O . GLY A 1 169 ? 35.078 7.204 -17.027 1.00 92.62 169 GLY A O 1
ATOM 1268 N N . ALA A 1 170 ? 34.030 7.852 -18.909 1.00 92.25 170 ALA A N 1
ATOM 1269 C CA . ALA A 1 170 ? 33.143 8.816 -18.262 1.00 92.25 170 ALA A CA 1
ATOM 1270 C C . ALA A 1 170 ? 32.187 8.138 -17.266 1.00 92.25 170 ALA A C 1
ATOM 1272 O O . ALA A 1 170 ? 32.035 8.612 -16.142 1.00 92.25 170 ALA A O 1
ATOM 1273 N N . TYR A 1 171 ? 31.597 6.994 -17.627 1.00 88.88 171 TYR A N 1
ATOM 1274 C CA . TYR A 1 171 ? 30.747 6.220 -16.720 1.00 88.88 171 TYR A CA 1
ATOM 1275 C C . TYR A 1 171 ? 31.520 5.713 -15.495 1.00 88.88 171 TYR A C 1
ATOM 1277 O O . TYR A 1 171 ? 31.064 5.893 -14.367 1.00 88.88 171 TYR A O 1
ATOM 1285 N N . LEU A 1 172 ? 32.723 5.161 -15.681 1.00 91.00 172 LEU A N 1
ATOM 1286 C CA . LEU A 1 172 ? 33.570 4.712 -14.570 1.00 91.00 172 LEU A CA 1
ATOM 1287 C C . LEU A 1 172 ? 33.947 5.859 -13.620 1.00 91.00 172 LEU A C 1
ATOM 1289 O O . LEU A 1 172 ? 33.986 5.646 -12.410 1.00 91.00 172 LEU A O 1
ATOM 1293 N N . GLN A 1 173 ? 34.146 7.080 -14.129 1.00 88.69 173 GLN A N 1
ATOM 1294 C CA . GLN A 1 173 ? 34.339 8.266 -13.283 1.00 88.69 173 GLN A CA 1
ATOM 1295 C C . GLN A 1 173 ? 33.102 8.594 -12.434 1.00 88.69 173 GLN A C 1
ATOM 1297 O O . GLN A 1 173 ? 33.250 9.055 -11.305 1.00 88.69 173 GLN A O 1
ATOM 1302 N N . THR A 1 174 ? 31.881 8.325 -12.913 1.00 87.94 174 THR A N 1
ATOM 1303 C CA . THR A 1 174 ? 30.672 8.490 -12.077 1.00 87.94 174 THR A CA 1
ATOM 1304 C C . THR A 1 174 ? 30.602 7.472 -10.939 1.00 87.94 174 THR A C 1
ATOM 1306 O O . THR A 1 174 ? 30.034 7.758 -9.886 1.00 87.94 174 THR A O 1
ATOM 1309 N N . LEU A 1 175 ? 31.221 6.303 -11.125 1.00 88.19 175 LEU A N 1
ATOM 1310 C CA . LEU A 1 175 ? 31.285 5.233 -10.132 1.00 88.19 175 LEU A CA 1
ATOM 1311 C C . LEU A 1 175 ? 32.488 5.361 -9.188 1.00 88.19 175 LEU A C 1
ATOM 1313 O O . LEU A 1 175 ? 32.664 4.516 -8.311 1.00 88.19 175 LEU A O 1
ATOM 1317 N N . ASP A 1 176 ? 33.310 6.401 -9.336 1.00 83.31 176 ASP A N 1
ATOM 1318 C CA . ASP A 1 176 ? 34.586 6.546 -8.634 1.00 83.31 176 ASP A CA 1
ATOM 1319 C C . ASP A 1 176 ? 34.449 6.477 -7.108 1.00 83.31 176 ASP A C 1
ATOM 1321 O O . ASP A 1 176 ? 35.256 5.837 -6.437 1.00 83.31 176 ASP A O 1
ATOM 1325 N N . CYS A 1 177 ? 33.388 7.066 -6.548 1.00 74.06 177 CYS A N 1
ATOM 1326 C CA . CYS A 1 177 ? 33.128 7.026 -5.107 1.00 74.06 177 CYS A CA 1
ATOM 1327 C C . CYS A 1 177 ? 32.865 5.601 -4.590 1.00 74.06 177 CYS A C 1
ATOM 1329 O O . CYS A 1 177 ? 33.288 5.261 -3.486 1.00 74.06 177 CYS A O 1
ATOM 1331 N N . ILE A 1 178 ? 32.229 4.757 -5.409 1.00 78.50 178 ILE A N 1
ATOM 1332 C CA . ILE A 1 178 ? 31.930 3.356 -5.099 1.00 78.50 178 ILE A CA 1
ATOM 1333 C C . ILE A 1 178 ? 33.186 2.502 -5.307 1.00 78.50 178 ILE A C 1
ATOM 1335 O O . ILE A 1 178 ? 33.560 1.725 -4.432 1.00 78.50 178 ILE A O 1
ATOM 1339 N N . LEU A 1 179 ? 33.869 2.675 -6.442 1.00 73.88 179 LEU A N 1
ATOM 1340 C CA . LEU A 1 179 ? 35.026 1.867 -6.841 1.00 73.88 179 LEU A CA 1
ATOM 1341 C C . LEU A 1 179 ? 36.277 2.150 -6.001 1.00 73.88 179 LEU A C 1
ATOM 1343 O O . LEU A 1 179 ? 37.049 1.234 -5.726 1.00 73.88 179 LEU A O 1
ATOM 1347 N N . LYS A 1 180 ? 36.482 3.399 -5.568 1.00 75.69 180 LYS A N 1
ATOM 1348 C CA . LYS A 1 180 ? 37.622 3.786 -4.720 1.00 75.69 180 LYS A CA 1
ATOM 1349 C C . LYS A 1 180 ? 37.324 3.711 -3.220 1.00 75.69 180 LYS A C 1
ATOM 1351 O O . LYS A 1 180 ? 38.169 4.116 -2.424 1.00 75.69 180 LYS A O 1
ATOM 1356 N N . GLY A 1 181 ? 36.143 3.224 -2.824 1.00 62.72 181 GLY A N 1
ATOM 1357 C CA . GLY A 1 181 ? 35.760 3.071 -1.417 1.00 62.72 181 GLY A CA 1
ATOM 1358 C C . GLY A 1 181 ? 35.775 4.382 -0.623 1.00 62.72 181 GLY A C 1
ATOM 1359 O O . GLY A 1 181 ? 36.016 4.370 0.585 1.00 62.72 181 GLY A O 1
ATOM 1360 N N . GLN A 1 182 ? 35.564 5.528 -1.281 1.00 58.66 182 GLN A N 1
ATOM 1361 C CA . GLN A 1 182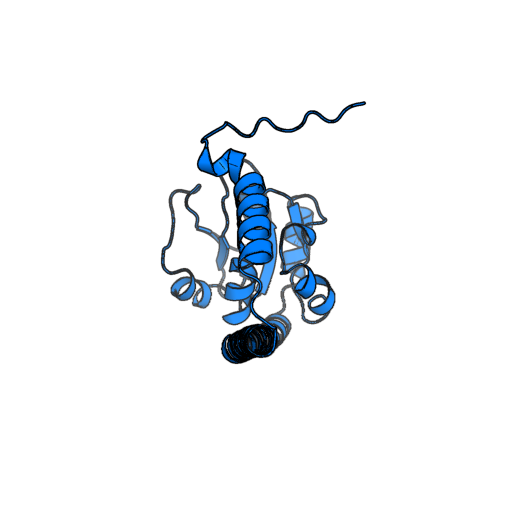 ? 35.551 6.811 -0.589 1.00 58.66 182 GLN A CA 1
ATOM 1362 C C . GLN A 1 182 ? 34.184 7.028 0.058 1.00 58.66 182 GLN A C 1
ATOM 1364 O O . GLN A 1 182 ? 33.160 7.092 -0.618 1.00 58.66 182 GLN A O 1
ATOM 1369 N N . ASN A 1 183 ? 34.188 7.148 1.388 1.00 54.09 183 ASN A N 1
ATOM 1370 C CA . ASN A 1 183 ? 33.017 7.452 2.205 1.00 54.09 183 ASN A CA 1
ATOM 1371 C C . ASN A 1 183 ? 32.260 8.648 1.599 1.00 54.09 183 ASN A C 1
ATOM 1373 O O . ASN A 1 183 ? 32.795 9.761 1.570 1.00 54.09 183 ASN A O 1
ATOM 1377 N N . ILE A 1 184 ? 31.036 8.427 1.109 1.00 54.84 184 ILE A N 1
ATOM 1378 C CA . ILE A 1 184 ? 30.164 9.491 0.603 1.00 54.84 184 ILE A CA 1
ATOM 1379 C C . ILE A 1 184 ? 29.862 10.416 1.788 1.00 54.84 184 ILE A C 1
ATOM 1381 O O . ILE A 1 184 ? 28.989 10.134 2.606 1.00 54.84 184 ILE A O 1
ATOM 1385 N N . LYS A 1 185 ? 30.609 11.518 1.927 1.00 54.31 185 LYS A N 1
ATOM 1386 C CA . LYS A 1 185 ? 30.221 12.592 2.845 1.00 54.31 185 LYS A CA 1
ATOM 1387 C C . LYS A 1 185 ? 28.987 13.274 2.252 1.00 54.31 185 LYS A C 1
ATOM 1389 O O . LYS A 1 185 ? 29.026 13.632 1.073 1.00 54.31 185 LYS A O 1
ATOM 1394 N N . PRO A 1 186 ? 27.908 13.471 3.027 1.00 41.28 186 PRO A N 1
ATOM 1395 C CA . PRO A 1 186 ? 26.751 14.201 2.538 1.00 41.28 186 PRO A CA 1
ATOM 1396 C C . PRO A 1 186 ? 27.200 15.610 2.149 1.00 41.28 186 PRO A C 1
ATOM 1398 O O . PRO A 1 186 ? 27.896 16.280 2.916 1.00 41.28 186 PRO A O 1
ATOM 1401 N N . ALA A 1 187 ? 26.831 16.038 0.942 1.00 41.97 187 ALA A N 1
ATOM 1402 C CA . ALA A 1 187 ? 27.039 17.408 0.509 1.00 41.97 187 ALA A CA 1
ATOM 1403 C C . ALA A 1 187 ? 26.312 18.331 1.495 1.00 41.97 187 ALA A C 1
ATOM 1405 O O . ALA A 1 187 ? 25.087 18.298 1.611 1.00 41.97 187 ALA A O 1
ATOM 1406 N N . THR A 1 188 ? 27.074 19.126 2.242 1.00 41.62 188 THR A N 1
ATOM 1407 C CA . THR A 1 188 ? 26.528 20.207 3.051 1.00 41.62 188 THR A CA 1
ATOM 1408 C C . THR A 1 188 ? 25.852 21.200 2.114 1.00 41.62 188 THR A C 1
ATOM 1410 O O . THR A 1 188 ? 26.484 21.753 1.212 1.00 41.62 188 THR A O 1
ATOM 1413 N N . ALA A 1 189 ? 24.551 21.407 2.316 1.00 42.09 189 ALA A N 1
ATOM 1414 C CA . ALA A 1 189 ? 23.812 22.485 1.682 1.00 42.09 189 ALA A CA 1
ATOM 1415 C C . ALA A 1 189 ? 24.527 23.811 1.991 1.00 42.09 189 ALA A C 1
ATOM 1417 O O . ALA A 1 189 ? 24.711 24.168 3.156 1.00 42.09 189 ALA A O 1
ATOM 1418 N N . ARG A 1 190 ? 24.985 24.508 0.948 1.00 35.56 190 ARG A N 1
ATOM 1419 C CA . ARG A 1 190 ? 25.451 25.890 1.069 1.00 35.56 190 ARG A CA 1
ATOM 1420 C C . ARG A 1 190 ? 24.228 26.787 1.266 1.00 35.56 190 ARG A C 1
ATOM 1422 O O . ARG A 1 190 ? 23.291 26.704 0.476 1.00 35.56 190 ARG A O 1
ATOM 1429 N N . ALA A 1 191 ? 24.270 27.571 2.343 1.00 42.53 191 ALA A N 1
ATOM 1430 C CA . ALA A 1 191 ? 23.413 28.728 2.581 1.00 42.53 191 ALA A CA 1
ATOM 1431 C C . ALA A 1 191 ? 23.683 29.841 1.559 1.00 42.53 191 ALA A C 1
ATOM 1433 O O . ALA A 1 191 ? 24.822 29.880 1.029 1.00 42.53 191 ALA A O 1
#

Sequence (191 aa):
MRNTAKHVDHAAADNYAATVRDACLSRGISLDVHGSTCGNPTSHPEDLFHNYDLVFAKGRTAIEAMAVGCAVVLCDLAGCGSMVTAATFDSLRPLNFGLQSLRLVNTVDTIAAAIDRYSPTDAARVRDRIRQEARLTDTVTTLVHLYEAVMHEQALRPADPSAELLATGAYLQTLDCILKGQNIKPATARA

pLDDT: mean 83.21, std 15.05, range [35.56, 97.69]